Protein AF-A0A1H3P0A6-F1 (afdb_monomer_lite)

Organism: NCBI:txid191391

Structure (mmCIF, N/CA/C/O backbone):
data_AF-A0A1H3P0A6-F1
#
_entry.id   AF-A0A1H3P0A6-F1
#
loop_
_atom_site.group_PDB
_atom_site.id
_atom_site.type_symbol
_atom_site.label_atom_id
_atom_site.label_alt_id
_atom_site.label_comp_id
_atom_site.label_asym_id
_atom_site.label_entity_id
_atom_site.label_seq_id
_atom_site.pdbx_PDB_ins_code
_atom_site.Cartn_x
_atom_site.Cartn_y
_atom_site.Cartn_z
_atom_site.occupancy
_atom_site.B_iso_or_equiv
_atom_site.auth_seq_id
_atom_site.auth_comp_id
_atom_site.auth_asym_id
_atom_site.auth_atom_id
_atom_site.pdbx_PDB_model_num
ATOM 1 N N . MET A 1 1 ? 28.900 6.261 -12.230 1.00 32.94 1 MET A N 1
ATOM 2 C CA . MET A 1 1 ? 29.791 7.443 -12.309 1.00 32.94 1 MET A CA 1
ATOM 3 C C . MET A 1 1 ? 28.985 8.634 -12.826 1.00 32.94 1 MET A C 1
ATOM 5 O O . MET A 1 1 ? 28.553 8.604 -13.963 1.00 32.94 1 MET A O 1
ATOM 9 N N . LEU A 1 2 ? 28.755 9.670 -12.010 1.00 33.53 2 LEU A N 1
ATOM 10 C CA . LEU A 1 2 ? 27.927 10.851 -12.351 1.00 33.53 2 LEU A CA 1
ATOM 11 C C . LEU A 1 2 ? 28.670 11.927 -13.188 1.00 33.53 2 LEU A C 1
ATOM 13 O O . LEU A 1 2 ? 28.205 13.058 -13.307 1.00 33.53 2 LEU A O 1
ATOM 17 N N . GLY A 1 3 ? 29.845 11.606 -13.745 1.00 31.64 3 GLY A N 1
ATOM 18 C CA . GLY A 1 3 ? 30.749 12.572 -14.390 1.00 31.64 3 GLY A CA 1
ATOM 19 C C . GLY A 1 3 ? 30.479 12.856 -15.874 1.00 31.64 3 GLY A C 1
ATOM 20 O O . GLY A 1 3 ? 30.944 13.870 -16.391 1.0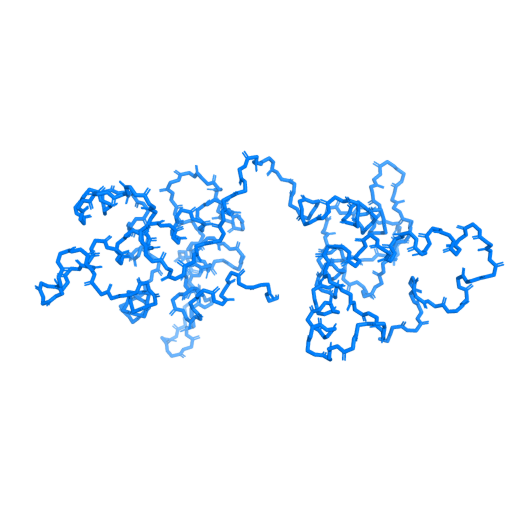0 31.64 3 GLY A O 1
ATOM 21 N N . THR A 1 4 ? 29.712 12.003 -16.553 1.00 42.75 4 THR A N 1
ATOM 22 C CA . THR A 1 4 ? 29.522 12.014 -18.019 1.00 42.75 4 THR A CA 1
ATOM 23 C C . THR A 1 4 ? 28.049 12.093 -18.436 1.00 42.75 4 THR A C 1
ATOM 25 O O . THR A 1 4 ? 27.662 11.592 -19.482 1.00 42.75 4 THR A O 1
ATOM 28 N N . GLY A 1 5 ? 27.213 12.748 -17.624 1.00 50.53 5 GLY A N 1
ATOM 29 C CA . GLY A 1 5 ? 25.788 12.961 -17.914 1.00 50.53 5 GLY A CA 1
ATOM 30 C C . GLY A 1 5 ? 25.392 14.436 -17.988 1.00 50.53 5 GLY A C 1
ATOM 31 O O . GLY A 1 5 ? 26.244 15.322 -18.066 1.00 50.53 5 GLY A O 1
ATOM 32 N N . ILE A 1 6 ? 24.085 14.704 -17.879 1.00 47.78 6 ILE A N 1
ATOM 33 C CA . ILE A 1 6 ? 23.424 16.031 -17.915 1.00 47.78 6 ILE A CA 1
ATOM 34 C C . ILE A 1 6 ? 24.001 17.022 -16.873 1.00 47.78 6 ILE A C 1
ATOM 36 O O . ILE A 1 6 ? 23.666 18.200 -16.882 1.00 47.78 6 ILE A O 1
ATOM 40 N N . MET A 1 7 ? 24.900 16.581 -15.984 1.00 44.28 7 MET A N 1
ATOM 41 C CA . MET A 1 7 ? 25.619 17.395 -14.994 1.00 44.28 7 MET A CA 1
ATOM 42 C C . MET A 1 7 ? 27.109 17.646 -15.316 1.00 44.28 7 MET A C 1
ATOM 44 O O . MET A 1 7 ? 27.812 18.243 -14.502 1.00 44.28 7 MET A O 1
ATOM 48 N N . SER A 1 8 ? 27.625 17.215 -16.475 1.00 50.22 8 SER A N 1
ATOM 49 C CA . SER A 1 8 ? 29.046 17.383 -16.815 1.00 50.22 8 SER A CA 1
ATOM 50 C C . SER A 1 8 ? 29.419 18.845 -17.113 1.00 50.22 8 SER A C 1
ATOM 52 O O . SER A 1 8 ? 28.658 19.599 -17.726 1.00 50.22 8 SER A O 1
ATOM 54 N N . ARG A 1 9 ? 30.647 19.242 -16.741 1.00 43.69 9 ARG A N 1
ATOM 55 C CA . ARG A 1 9 ? 31.227 20.561 -17.078 1.00 43.69 9 ARG A CA 1
ATOM 56 C C . ARG A 1 9 ? 31.309 20.809 -18.592 1.00 43.69 9 ARG A C 1
ATOM 58 O O . ARG A 1 9 ? 31.247 21.961 -19.016 1.00 43.69 9 ARG A O 1
ATOM 65 N N . ALA A 1 10 ? 31.398 19.751 -19.402 1.00 46.22 10 ALA A N 1
ATOM 66 C CA . ALA A 1 10 ? 31.453 19.835 -20.864 1.00 46.22 10 ALA A CA 1
ATOM 67 C C . ALA A 1 10 ? 30.151 20.380 -21.488 1.00 46.22 10 ALA A C 1
ATOM 69 O O . ALA A 1 10 ? 30.182 20.983 -22.559 1.00 46.22 10 ALA A O 1
ATOM 70 N N . PHE A 1 11 ? 29.012 20.267 -20.795 1.00 46.47 11 PHE A N 1
ATOM 71 C CA . PHE A 1 11 ? 27.729 20.826 -21.243 1.00 46.47 11 PHE A CA 1
ATOM 72 C C . PHE A 1 11 ? 27.654 22.369 -21.139 1.00 46.47 11 PHE A C 1
ATOM 74 O O . PHE A 1 11 ? 26.734 22.988 -21.679 1.00 46.47 11 PHE A O 1
ATOM 81 N N . GLY A 1 12 ? 28.629 23.002 -20.468 1.00 44.44 12 GLY A N 1
ATOM 82 C CA . GLY A 1 12 ? 28.618 24.416 -20.076 1.00 44.44 12 GLY A CA 1
ATOM 83 C C . GLY A 1 12 ? 29.121 25.439 -21.107 1.00 44.44 12 GLY A C 1
ATOM 84 O O . GLY A 1 12 ? 28.997 26.638 -20.863 1.00 44.44 12 GLY A O 1
ATOM 85 N N . TRP A 1 13 ? 29.669 25.025 -22.254 1.00 44.97 13 TRP A N 1
ATOM 86 C CA . TRP A 1 13 ? 30.270 25.958 -23.228 1.00 44.97 13 TRP A CA 1
ATOM 87 C C . TRP A 1 13 ? 29.250 26.797 -24.019 1.00 44.97 13 TRP A C 1
ATOM 89 O O . TRP A 1 13 ? 29.577 27.883 -24.487 1.00 44.97 13 TRP A O 1
ATOM 99 N N . ASN A 1 14 ? 27.991 26.355 -24.109 1.00 56.56 14 ASN A N 1
ATOM 100 C CA . ASN A 1 14 ? 26.925 27.078 -24.806 1.00 56.56 14 ASN A CA 1
ATOM 101 C C . ASN A 1 14 ? 25.967 27.759 -23.792 1.00 56.56 14 ASN A C 1
ATOM 103 O O . ASN A 1 14 ? 25.377 27.059 -22.959 1.00 56.56 14 ASN A O 1
ATOM 107 N N . PRO A 1 15 ? 25.770 29.095 -23.843 1.00 57.50 15 PRO A N 1
ATOM 108 C CA . PRO A 1 15 ? 24.887 29.831 -22.929 1.00 57.50 15 PRO A CA 1
ATOM 109 C C . PRO A 1 15 ? 23.445 29.307 -22.903 1.00 57.50 15 PRO A C 1
ATOM 111 O O . PRO A 1 15 ? 22.850 29.179 -21.835 1.00 57.50 15 PRO A O 1
ATOM 114 N N . GLN A 1 16 ? 22.904 28.925 -24.063 1.00 58.78 16 GLN A N 1
ATOM 115 C CA . GLN A 1 16 ? 21.541 28.399 -24.179 1.00 58.78 16 GLN A CA 1
ATOM 116 C C . GLN A 1 16 ? 21.415 27.006 -23.545 1.00 58.78 16 GLN A C 1
ATOM 118 O O . GLN A 1 16 ? 20.406 26.698 -22.907 1.00 58.78 16 GLN A O 1
ATOM 123 N N . ARG A 1 17 ? 22.461 26.172 -23.654 1.00 57.41 17 ARG A N 1
ATOM 124 C CA . ARG A 1 17 ? 22.505 24.853 -22.999 1.00 57.41 17 ARG A CA 1
ATOM 125 C C . ARG A 1 17 ? 22.598 24.976 -21.482 1.00 57.41 17 ARG A C 1
ATOM 127 O O . ARG A 1 17 ? 21.875 24.263 -20.793 1.00 57.41 17 ARG A O 1
ATOM 134 N N . ARG A 1 18 ? 23.386 25.929 -20.966 1.00 61.91 18 ARG A N 1
ATOM 135 C CA . ARG A 1 18 ? 23.412 26.255 -19.528 1.00 61.91 18 ARG A CA 1
ATOM 136 C C . ARG A 1 18 ? 22.045 26.686 -19.023 1.00 61.91 18 ARG A C 1
ATOM 138 O O . ARG A 1 18 ? 21.596 26.194 -17.999 1.00 61.91 18 ARG A O 1
ATOM 145 N N . GLN A 1 19 ? 21.354 27.562 -19.746 1.00 66.69 19 GLN A N 1
ATOM 146 C CA . GLN A 1 19 ? 20.048 28.057 -19.314 1.00 66.69 19 GLN A CA 1
ATOM 147 C C . GLN A 1 19 ? 18.984 26.946 -19.293 1.00 66.69 19 GLN A C 1
ATOM 149 O O . GLN A 1 19 ? 18.197 26.870 -18.348 1.00 66.69 19 GLN A O 1
ATOM 154 N N . ARG A 1 20 ? 19.005 26.038 -20.283 1.00 67.06 20 ARG A N 1
ATOM 155 C CA . ARG A 1 20 ? 18.177 24.818 -20.289 1.00 67.06 20 ARG A CA 1
ATOM 156 C C . ARG A 1 20 ? 18.508 23.890 -19.122 1.00 67.06 20 ARG A C 1
ATOM 158 O O . ARG A 1 20 ? 17.597 23.450 -18.433 1.00 67.06 20 ARG A O 1
ATOM 165 N N . GLN A 1 21 ? 19.789 23.629 -18.879 1.00 68.69 21 GLN A N 1
ATOM 166 C CA . GLN A 1 21 ? 20.251 22.770 -17.788 1.00 68.69 21 GLN A CA 1
ATOM 167 C C . GLN A 1 21 ? 19.862 23.344 -16.420 1.00 68.69 21 GLN A C 1
ATOM 169 O O . GLN A 1 21 ? 19.325 22.624 -15.584 1.00 68.69 21 GLN A O 1
ATOM 174 N N . THR A 1 22 ? 20.055 24.648 -16.206 1.00 75.06 22 THR A N 1
ATOM 175 C CA . THR A 1 22 ? 19.642 25.331 -14.976 1.00 75.06 22 THR A CA 1
ATOM 176 C C . THR A 1 22 ? 18.134 25.241 -14.779 1.00 75.06 22 THR A C 1
ATOM 178 O O . THR A 1 22 ? 17.699 24.874 -13.692 1.00 75.06 22 THR A O 1
ATOM 181 N N . ARG A 1 23 ? 17.327 25.499 -15.820 1.00 78.56 23 ARG A N 1
ATOM 182 C CA . ARG A 1 23 ? 15.864 25.342 -15.738 1.00 78.56 23 ARG A CA 1
ATOM 183 C C . ARG A 1 23 ? 15.465 23.911 -15.396 1.00 78.56 23 ARG A C 1
ATOM 185 O O . ARG A 1 23 ? 14.677 23.721 -14.475 1.00 78.56 23 ARG A O 1
ATOM 192 N N . LEU A 1 24 ? 16.041 22.925 -16.079 1.00 78.12 24 LEU A N 1
ATOM 193 C CA . LEU A 1 24 ? 15.777 21.513 -15.818 1.00 78.12 24 LEU A CA 1
ATOM 194 C C . LEU A 1 24 ? 16.114 21.151 -14.367 1.00 78.12 24 LEU A C 1
ATOM 196 O O . LEU A 1 24 ? 15.277 20.590 -13.673 1.00 78.12 24 LEU A O 1
ATOM 200 N N . ILE A 1 25 ? 17.291 21.541 -13.869 1.00 80.81 25 ILE A N 1
ATOM 201 C CA . ILE A 1 25 ? 17.701 21.299 -12.478 1.00 80.81 25 ILE A CA 1
ATOM 202 C C . ILE A 1 25 ? 16.747 21.985 -11.498 1.00 80.81 25 ILE A C 1
ATOM 204 O O . ILE A 1 25 ? 16.307 21.353 -10.542 1.00 80.81 25 ILE A O 1
ATOM 208 N N . THR A 1 26 ? 16.387 23.250 -11.722 1.00 83.75 26 THR A N 1
ATOM 209 C CA . THR A 1 26 ? 15.425 23.967 -10.873 1.00 83.75 26 THR A CA 1
ATOM 210 C C . THR A 1 26 ? 14.084 23.241 -10.813 1.00 83.75 26 THR A C 1
ATOM 212 O O . THR A 1 26 ? 13.497 23.124 -9.740 1.00 83.75 26 THR A O 1
ATOM 215 N N . HIS A 1 27 ? 13.605 22.735 -11.944 1.00 81.19 27 HIS A N 1
ATOM 216 C CA . HIS A 1 27 ? 12.341 22.017 -12.027 1.00 81.19 27 HIS A CA 1
ATOM 217 C C . HIS A 1 27 ? 12.438 20.634 -11.365 1.00 81.19 27 HIS A C 1
ATOM 219 O O . HIS A 1 27 ? 11.591 20.300 -10.543 1.00 81.19 27 HIS A O 1
ATOM 225 N N . LEU A 1 28 ? 13.524 19.886 -11.580 1.00 77.31 28 LEU A N 1
ATOM 226 C CA . LEU A 1 28 ? 13.782 18.617 -10.891 1.00 77.31 28 LEU A CA 1
ATOM 227 C C . LEU A 1 28 ? 13.832 18.792 -9.371 1.00 77.31 28 LEU A C 1
ATOM 229 O O . LEU A 1 28 ? 13.203 18.019 -8.652 1.00 77.31 28 LEU A O 1
ATOM 233 N N . LYS A 1 29 ? 14.500 19.839 -8.871 1.00 78.81 29 LYS A N 1
ATOM 234 C CA . LYS A 1 29 ? 14.534 20.153 -7.433 1.00 78.81 29 LYS A CA 1
ATOM 235 C C . LYS A 1 29 ? 13.138 20.335 -6.841 1.00 78.81 29 LYS A C 1
ATOM 237 O O . LYS A 1 29 ? 12.901 19.901 -5.719 1.00 78.81 29 LYS A O 1
ATOM 242 N N . ARG A 1 30 ? 12.204 20.935 -7.588 1.00 75.88 30 ARG A N 1
ATOM 243 C CA . ARG A 1 30 ? 10.806 21.081 -7.144 1.00 75.88 30 ARG A CA 1
ATOM 244 C C . ARG A 1 30 ? 10.097 19.733 -7.002 1.00 75.88 30 ARG A C 1
ATOM 246 O O . ARG A 1 30 ? 9.226 19.614 -6.152 1.00 75.88 30 ARG A O 1
ATOM 253 N N . GLN A 1 31 ? 10.478 18.733 -7.798 1.00 66.81 31 GLN A N 1
ATOM 254 C CA . GLN A 1 31 ? 9.845 17.411 -7.782 1.00 66.81 31 GLN A CA 1
ATOM 255 C C . GLN A 1 31 ? 10.472 16.455 -6.765 1.00 66.81 31 GLN A C 1
ATOM 257 O O . GLN A 1 31 ? 9.766 15.698 -6.099 1.00 66.81 31 GLN A O 1
ATOM 262 N N . VAL A 1 32 ? 11.801 16.443 -6.658 1.00 57.19 32 VAL A N 1
ATOM 263 C CA . VAL A 1 32 ? 12.527 15.451 -5.846 1.00 57.19 32 VAL A CA 1
ATOM 264 C C . VAL A 1 32 ? 13.064 16.009 -4.524 1.00 57.19 32 VAL A C 1
ATOM 266 O O . VAL A 1 32 ? 13.339 15.228 -3.614 1.00 57.19 32 VAL A O 1
ATOM 269 N N . GLY A 1 33 ? 13.137 17.334 -4.381 1.00 64.56 33 GLY A N 1
ATOM 270 C CA . GLY A 1 33 ? 13.850 18.035 -3.309 1.00 64.56 33 GLY A CA 1
ATOM 271 C C . GLY A 1 33 ? 15.199 18.590 -3.782 1.00 64.56 33 GLY A C 1
ATOM 272 O O . GLY A 1 33 ? 15.709 18.206 -4.838 1.00 64.56 33 GLY A O 1
ATOM 273 N N . ASP A 1 34 ? 15.800 19.511 -3.021 1.00 78.81 34 ASP A N 1
ATOM 274 C CA . ASP A 1 34 ? 17.106 20.068 -3.389 1.00 78.81 34 ASP A CA 1
ATOM 275 C C . ASP A 1 34 ? 18.239 19.080 -3.065 1.00 78.81 34 ASP A C 1
ATOM 277 O O . ASP A 1 34 ? 18.665 18.926 -1.921 1.00 78.81 34 ASP A O 1
ATOM 281 N N . PHE A 1 35 ? 18.720 18.408 -4.110 1.00 75.31 35 PHE A N 1
ATOM 282 C CA . PHE A 1 35 ? 19.812 17.434 -4.073 1.00 75.31 35 PHE A CA 1
ATOM 283 C C . PHE A 1 35 ? 21.211 18.066 -4.216 1.00 75.31 35 PHE A C 1
ATOM 285 O O . PHE A 1 35 ? 22.209 17.350 -4.292 1.00 75.31 35 PHE A O 1
ATOM 292 N N . THR A 1 36 ? 21.317 19.396 -4.286 1.00 82.38 36 THR A N 1
ATOM 293 C CA . THR A 1 36 ? 22.598 20.099 -4.467 1.00 82.38 36 THR A CA 1
ATOM 294 C C . THR A 1 36 ? 23.208 20.534 -3.141 1.00 82.38 36 THR A C 1
ATOM 296 O O . THR A 1 36 ? 22.534 20.589 -2.117 1.00 82.38 36 THR A O 1
ATOM 299 N N . ALA A 1 37 ? 24.487 20.915 -3.167 1.00 80.38 37 ALA A N 1
ATOM 300 C CA . ALA A 1 37 ? 25.203 21.435 -2.001 1.00 80.38 37 ALA A CA 1
ATOM 301 C C . ALA A 1 37 ? 24.578 22.707 -1.388 1.00 80.38 37 ALA A C 1
ATOM 303 O O . ALA A 1 37 ? 24.935 23.072 -0.275 1.00 80.38 37 ALA A O 1
ATOM 304 N N . ALA A 1 38 ? 23.646 23.365 -2.088 1.00 82.25 38 ALA A N 1
ATOM 305 C CA . ALA A 1 38 ? 22.897 24.500 -1.554 1.00 82.25 38 ALA A CA 1
ATOM 306 C C . ALA A 1 38 ? 21.901 24.104 -0.445 1.00 82.25 38 ALA A C 1
ATOM 308 O O . ALA A 1 38 ? 21.551 24.950 0.371 1.00 82.25 38 ALA A O 1
ATOM 309 N N . ASN A 1 39 ? 21.455 22.843 -0.391 1.00 73.81 39 ASN A N 1
ATOM 310 C CA . ASN A 1 39 ? 20.669 22.318 0.726 1.00 73.81 39 ASN A CA 1
ATOM 311 C C . ASN A 1 39 ? 21.619 21.928 1.869 1.00 73.81 39 ASN A C 1
ATOM 313 O O . ASN A 1 39 ? 22.398 20.995 1.663 1.00 73.81 39 ASN A O 1
ATOM 317 N N . PRO A 1 40 ? 21.590 22.588 3.042 1.00 78.00 40 PRO A N 1
ATOM 318 C CA . PRO A 1 40 ? 22.543 22.316 4.117 1.00 78.00 40 PRO A CA 1
ATOM 319 C C . PRO A 1 40 ? 22.276 20.987 4.838 1.00 78.00 40 PRO A C 1
ATOM 321 O O . PRO A 1 40 ? 23.212 20.421 5.398 1.00 78.00 40 PRO A O 1
ATOM 324 N N . ASP A 1 41 ? 21.049 20.456 4.787 1.00 69.25 41 ASP A N 1
ATOM 325 C CA . ASP A 1 41 ? 20.688 19.197 5.445 1.00 69.25 41 ASP A CA 1
ATOM 326 C C . ASP A 1 41 ? 21.176 17.987 4.617 1.00 69.25 41 ASP A C 1
ATOM 328 O O . ASP A 1 41 ? 20.673 17.735 3.512 1.00 69.25 41 ASP A O 1
ATOM 332 N N . PRO A 1 42 ? 22.152 17.208 5.126 1.00 55.38 42 PRO A N 1
ATOM 333 C CA . PRO A 1 42 ? 22.718 16.078 4.400 1.00 55.38 42 PRO A CA 1
ATOM 334 C C . PRO A 1 42 ? 21.721 14.931 4.189 1.00 55.38 42 PRO A C 1
ATOM 336 O O . PRO A 1 42 ? 21.798 14.265 3.155 1.00 55.38 42 PRO A O 1
ATOM 339 N N . VAL A 1 43 ? 20.774 14.717 5.108 1.00 51.50 43 VAL A N 1
ATOM 340 C CA . VAL A 1 43 ? 19.768 13.648 5.009 1.00 51.50 43 VAL A CA 1
ATOM 341 C C . VAL A 1 43 ? 18.721 14.020 3.962 1.00 51.50 43 VAL A C 1
ATOM 343 O O . VAL A 1 43 ? 18.431 13.232 3.060 1.00 51.50 43 VAL A O 1
ATOM 346 N N . SER A 1 44 ? 18.214 15.254 4.007 1.00 51.97 44 SER A N 1
ATOM 347 C CA . SER A 1 44 ? 17.293 15.789 2.993 1.00 51.97 44 SER A CA 1
ATOM 348 C C . SER A 1 44 ? 17.900 15.756 1.584 1.00 51.97 44 SER A C 1
ATOM 350 O O . SER A 1 44 ? 17.254 15.319 0.627 1.00 51.97 44 SER A O 1
ATOM 352 N N . ARG A 1 45 ? 19.180 16.126 1.457 1.00 68.00 45 ARG A N 1
ATOM 353 C CA . ARG A 1 45 ? 19.921 16.094 0.189 1.00 68.00 45 ARG A CA 1
ATOM 354 C C . ARG A 1 45 ? 20.115 14.672 -0.348 1.00 68.00 45 ARG A C 1
ATOM 356 O O . ARG A 1 45 ? 19.912 14.446 -1.543 1.00 68.00 45 ARG A O 1
ATOM 363 N N . ALA A 1 46 ? 20.464 13.713 0.513 1.00 48.53 46 ALA A N 1
ATOM 364 C CA . ALA A 1 46 ? 20.597 12.303 0.139 1.00 48.53 46 ALA A CA 1
ATOM 365 C C . ALA A 1 46 ? 19.254 11.713 -0.322 1.00 48.53 46 ALA A C 1
ATOM 367 O O . ALA A 1 46 ? 19.192 11.076 -1.373 1.00 48.53 46 ALA A O 1
ATOM 368 N N . ASN A 1 47 ? 18.166 12.014 0.391 1.00 48.16 47 ASN A N 1
ATOM 369 C CA . ASN A 1 47 ? 16.815 11.588 0.024 1.00 48.16 47 ASN A CA 1
ATOM 370 C C . ASN A 1 47 ? 16.369 12.170 -1.326 1.00 48.16 47 ASN A C 1
ATOM 372 O O . ASN A 1 47 ? 15.754 11.469 -2.131 1.00 48.16 47 ASN A O 1
ATOM 376 N N . ALA A 1 48 ? 16.695 13.435 -1.607 1.00 52.47 48 ALA A N 1
ATOM 377 C CA . ALA A 1 48 ? 16.407 14.061 -2.895 1.00 52.47 48 ALA A CA 1
ATOM 378 C C . ALA A 1 48 ? 17.199 13.425 -4.050 1.00 52.47 48 ALA A C 1
ATOM 380 O O . ALA A 1 48 ? 16.640 13.175 -5.120 1.00 52.47 48 ALA A O 1
ATOM 381 N N . MET A 1 49 ? 18.480 13.110 -3.826 1.00 62.94 49 MET A N 1
ATOM 382 C CA . MET A 1 49 ? 19.315 12.419 -4.812 1.00 62.94 49 MET A CA 1
ATOM 383 C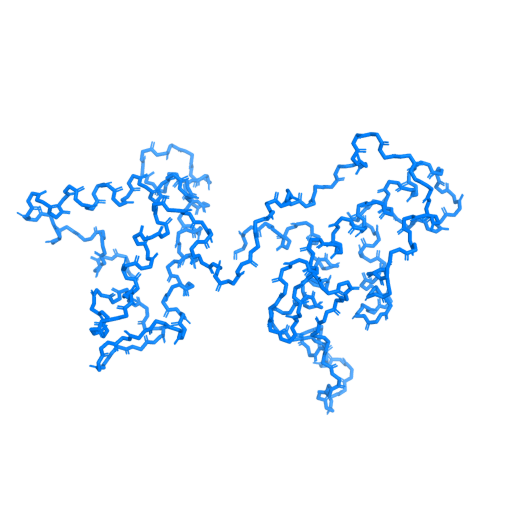 C . MET A 1 49 ? 18.830 10.988 -5.066 1.00 62.94 49 MET A C 1
ATOM 385 O O . MET A 1 49 ? 18.768 10.556 -6.212 1.00 62.94 49 MET A O 1
ATOM 389 N N . TYR A 1 50 ? 18.429 10.272 -4.017 1.00 50.25 50 TYR A N 1
ATOM 390 C CA . TYR A 1 50 ? 17.879 8.922 -4.117 1.00 50.25 50 TYR A CA 1
ATOM 391 C C . TYR A 1 50 ? 16.569 8.890 -4.925 1.00 50.25 50 TYR A C 1
ATOM 393 O O . TYR A 1 50 ? 16.420 8.096 -5.854 1.00 50.25 50 TYR A O 1
ATOM 401 N N . ARG A 1 51 ? 15.658 9.838 -4.664 1.00 60.09 51 ARG A N 1
ATOM 402 C CA . ARG A 1 51 ? 14.432 10.031 -5.458 1.00 60.09 51 ARG A CA 1
ATOM 403 C C . ARG A 1 51 ? 14.735 10.327 -6.926 1.00 60.09 51 ARG A C 1
ATOM 405 O O . ARG A 1 51 ? 14.085 9.764 -7.800 1.00 60.09 51 ARG A O 1
ATOM 412 N N . LEU A 1 52 ? 15.717 11.187 -7.206 1.00 68.75 52 LEU A N 1
ATOM 413 C CA . LEU A 1 52 ? 16.143 11.484 -8.575 1.00 68.75 52 LEU A CA 1
ATOM 414 C C . LEU A 1 52 ? 16.733 10.251 -9.270 1.00 68.75 52 LEU A C 1
ATOM 416 O O . LEU A 1 52 ? 16.365 9.968 -10.406 1.00 68.75 52 LEU A O 1
ATOM 420 N N . ALA A 1 53 ? 17.602 9.503 -8.587 1.00 61.59 53 ALA A N 1
ATOM 421 C CA . ALA A 1 53 ? 18.223 8.294 -9.123 1.00 61.59 53 ALA A CA 1
ATOM 422 C C . ALA A 1 53 ? 17.176 7.257 -9.536 1.00 61.59 53 ALA A C 1
ATOM 424 O O . ALA A 1 53 ? 17.297 6.642 -10.589 1.00 61.59 53 ALA A O 1
ATOM 425 N N . ARG A 1 54 ? 16.099 7.124 -8.762 1.00 56.56 54 ARG A N 1
ATOM 426 C CA . ARG A 1 54 ? 14.988 6.244 -9.117 1.00 56.56 54 ARG A CA 1
ATOM 427 C C . ARG A 1 54 ? 14.174 6.677 -10.307 1.00 56.56 54 ARG A C 1
ATOM 429 O O . ARG A 1 54 ? 13.758 5.828 -11.082 1.00 56.56 54 ARG A O 1
ATOM 436 N N . VAL A 1 55 ? 13.917 7.972 -10.432 1.00 59.81 55 VAL A N 1
ATOM 437 C CA . VAL A 1 55 ? 13.217 8.511 -11.600 1.00 59.81 55 VAL A CA 1
ATOM 438 C C . VAL A 1 55 ? 14.041 8.250 -12.854 1.00 59.81 55 VAL A C 1
ATOM 440 O O . VAL A 1 55 ? 13.504 7.783 -13.849 1.00 59.81 55 VAL A O 1
ATOM 443 N N . ILE A 1 56 ? 15.349 8.498 -12.777 1.00 69.81 56 ILE A N 1
ATOM 444 C CA . ILE A 1 56 ? 16.284 8.228 -13.870 1.00 69.81 56 ILE A CA 1
ATOM 445 C C . ILE A 1 56 ? 16.295 6.736 -14.199 1.00 69.81 56 ILE A C 1
ATOM 447 O O . ILE A 1 56 ? 16.107 6.389 -15.353 1.00 69.81 56 ILE A O 1
ATOM 451 N N . HIS A 1 57 ? 16.425 5.867 -13.195 1.00 58.03 57 HIS A N 1
ATOM 452 C CA . HIS A 1 57 ? 16.418 4.417 -13.385 1.00 58.03 57 HIS A CA 1
ATOM 453 C C . HIS A 1 57 ? 15.098 3.907 -13.977 1.00 58.03 57 HIS A C 1
ATOM 455 O O . HIS A 1 57 ? 15.103 3.037 -14.838 1.00 58.03 57 HIS A O 1
ATOM 461 N N . HIS A 1 58 ? 13.964 4.464 -13.552 1.00 61.25 58 HIS A N 1
ATOM 462 C CA . HIS A 1 58 ? 12.653 4.110 -14.085 1.00 61.25 58 HIS A CA 1
ATOM 463 C C . HIS A 1 58 ? 12.498 4.515 -15.556 1.00 61.25 58 HIS A C 1
ATOM 465 O O . HIS A 1 58 ? 11.991 3.730 -16.344 1.00 61.25 58 HIS A O 1
ATOM 471 N N . ILE A 1 59 ? 12.957 5.713 -15.923 1.00 67.31 59 ILE A N 1
ATOM 472 C CA . ILE A 1 59 ? 12.947 6.193 -17.312 1.00 67.31 59 ILE A CA 1
ATOM 473 C C . ILE A 1 59 ? 13.900 5.359 -18.182 1.00 67.31 59 ILE A C 1
ATOM 475 O O . ILE A 1 59 ? 13.515 4.929 -19.262 1.00 67.31 59 ILE A O 1
ATOM 479 N N . ASP A 1 60 ? 15.110 5.100 -17.686 1.00 65.00 60 ASP A N 1
ATOM 480 C CA . ASP A 1 60 ? 16.137 4.274 -18.337 1.00 65.00 60 ASP A CA 1
ATOM 481 C C . ASP A 1 60 ? 15.635 2.842 -18.595 1.00 65.00 60 ASP A C 1
ATOM 483 O O . ASP A 1 60 ? 15.870 2.257 -19.645 1.00 65.00 60 ASP A O 1
ATOM 487 N N . ASN A 1 61 ? 14.838 2.282 -17.683 1.00 60.38 61 ASN A N 1
ATOM 488 C CA . ASN A 1 61 ? 14.280 0.936 -17.832 1.00 60.38 61 ASN A CA 1
ATOM 489 C C . ASN A 1 61 ? 12.887 0.910 -18.479 1.00 60.38 61 ASN A C 1
ATOM 491 O O . ASN A 1 61 ? 12.286 -0.160 -18.548 1.00 60.38 61 ASN A O 1
ATOM 495 N N . ASP A 1 62 ? 12.360 2.041 -18.966 1.00 63.41 62 ASP A N 1
ATOM 496 C CA . ASP A 1 62 ? 11.043 2.087 -19.605 1.00 63.41 62 ASP A CA 1
ATOM 497 C C . ASP A 1 62 ? 11.108 1.421 -21.000 1.00 63.41 62 ASP A C 1
ATOM 499 O O . ASP A 1 62 ? 11.773 1.941 -21.915 1.00 63.41 62 ASP A O 1
ATOM 503 N N . PRO A 1 63 ? 10.438 0.266 -21.205 1.00 59.78 63 PRO A N 1
ATOM 504 C CA . PRO A 1 63 ? 10.437 -0.423 -22.491 1.00 59.78 63 PRO A CA 1
ATOM 505 C C . PRO A 1 63 ? 9.546 0.279 -23.529 1.00 59.78 63 PRO A C 1
ATOM 507 O O . PRO A 1 63 ? 9.648 -0.017 -24.720 1.00 59.78 63 PRO A O 1
ATOM 510 N N . CYS A 1 64 ? 8.685 1.215 -23.109 1.00 58.50 64 CYS A N 1
ATOM 511 C CA . CYS A 1 64 ? 7.792 1.965 -23.991 1.00 58.50 64 CYS A CA 1
ATOM 512 C C . CYS A 1 64 ? 8.504 3.124 -24.710 1.00 58.50 64 CYS A C 1
ATOM 514 O O . CYS A 1 64 ? 7.987 3.643 -25.705 1.00 58.50 64 CYS A O 1
ATOM 516 N N . LEU A 1 65 ? 9.697 3.524 -24.252 1.00 59.31 65 LEU A N 1
ATOM 517 C CA . LEU A 1 65 ? 10.510 4.549 -24.906 1.00 59.31 65 LEU A CA 1
ATOM 518 C C . LEU A 1 65 ? 11.288 3.943 -26.084 1.00 59.31 65 LEU A C 1
ATOM 520 O O . LEU A 1 65 ? 12.135 3.061 -25.927 1.00 59.31 65 LEU A O 1
ATOM 524 N N . ARG A 1 66 ? 11.005 4.423 -27.302 1.00 54.94 66 ARG A N 1
ATOM 525 C CA . ARG A 1 66 ? 11.687 3.955 -28.519 1.00 54.94 66 ARG A CA 1
ATOM 526 C C . ARG A 1 66 ? 12.995 4.710 -28.746 1.00 54.94 66 ARG A C 1
ATOM 528 O O . ARG A 1 66 ? 12.991 5.885 -29.120 1.00 54.94 66 ARG A O 1
ATOM 535 N N . ARG A 1 67 ? 14.105 3.995 -28.574 1.00 62.31 67 ARG A N 1
ATOM 536 C CA . ARG A 1 67 ? 15.485 4.490 -28.689 1.00 62.31 67 ARG A CA 1
ATOM 537 C C . ARG A 1 67 ? 16.045 4.297 -30.107 1.00 62.31 67 ARG A C 1
ATOM 539 O O . ARG A 1 67 ? 15.490 3.539 -30.909 1.00 62.31 67 ARG A O 1
ATOM 546 N N . VAL A 1 68 ? 17.123 5.005 -30.451 1.00 56.78 68 VAL A N 1
ATOM 547 C CA . VAL A 1 68 ? 17.835 4.796 -31.730 1.00 56.78 68 VAL A CA 1
ATOM 548 C C . VAL A 1 68 ? 18.621 3.479 -31.699 1.00 56.78 68 VAL A C 1
ATOM 550 O O . VAL A 1 68 ? 18.946 2.949 -30.641 1.00 56.78 68 VAL A O 1
ATOM 553 N N . LYS A 1 69 ? 18.942 2.939 -32.878 1.00 53.06 69 LYS A N 1
ATOM 554 C CA . LYS A 1 69 ? 19.673 1.674 -33.030 1.00 53.06 69 LYS A CA 1
ATOM 555 C C . LYS A 1 69 ? 21.040 1.744 -32.325 1.00 53.06 69 LYS A C 1
ATOM 557 O O . LYS A 1 69 ? 21.906 2.487 -32.776 1.00 53.06 69 LYS A O 1
ATOM 562 N N . GLY A 1 70 ? 21.225 0.943 -31.274 1.00 53.75 70 GLY A N 1
ATOM 563 C CA . GLY A 1 70 ? 22.467 0.863 -30.491 1.00 53.75 70 GLY A CA 1
ATOM 564 C C . GLY A 1 70 ? 22.328 1.261 -29.018 1.00 53.75 70 GLY A C 1
ATOM 565 O O . GLY A 1 70 ? 23.232 0.938 -28.255 1.00 53.75 70 GLY A O 1
ATOM 566 N N . SER A 1 71 ? 21.211 1.883 -28.634 1.00 57.09 71 SER A N 1
ATOM 567 C CA . SER A 1 71 ? 20.858 2.165 -27.238 1.00 57.09 71 SER A CA 1
ATOM 568 C C . SER A 1 71 ? 19.808 1.177 -26.724 1.00 57.09 71 SER A C 1
ATOM 570 O O . SER A 1 71 ? 18.917 0.772 -27.484 1.00 57.09 71 SER A O 1
ATOM 572 N N . TYR A 1 72 ? 19.894 0.794 -25.449 1.00 56.25 72 TYR A N 1
ATOM 573 C CA . TYR A 1 72 ? 19.054 -0.254 -24.861 1.00 56.25 72 TYR A CA 1
ATOM 574 C C . TYR A 1 72 ? 18.422 0.217 -23.548 1.00 56.25 72 TYR A C 1
ATOM 576 O O . TYR A 1 72 ? 19.062 0.961 -22.815 1.00 56.25 72 TYR A O 1
ATOM 584 N N . PRO A 1 73 ? 17.200 -0.241 -23.215 1.00 56.78 73 PRO A N 1
ATOM 585 C CA . PRO A 1 73 ? 16.661 -0.013 -21.881 1.00 56.78 73 PRO A CA 1
ATOM 586 C C . PRO A 1 73 ? 17.621 -0.545 -20.811 1.00 56.78 73 PRO A C 1
ATOM 588 O O . PRO A 1 73 ? 18.066 -1.693 -20.905 1.00 56.78 73 PRO A O 1
ATOM 591 N N . GLY A 1 74 ? 17.904 0.267 -19.796 1.00 55.34 74 GLY A N 1
ATOM 592 C CA . GLY A 1 74 ? 18.754 -0.116 -18.674 1.00 55.34 74 GLY A CA 1
ATOM 593 C C . GLY A 1 74 ? 20.248 -0.119 -18.994 1.00 55.34 74 GLY A C 1
ATOM 594 O O . GLY A 1 74 ? 21.009 -0.792 -18.295 1.00 55.34 74 GLY A O 1
ATOM 595 N N . ASP A 1 75 ? 20.692 0.597 -20.032 1.00 59.94 75 ASP A N 1
ATOM 596 C CA . ASP A 1 75 ? 22.118 0.702 -20.371 1.00 59.94 75 ASP A CA 1
ATOM 597 C C . ASP A 1 75 ? 22.895 1.658 -19.443 1.00 59.94 75 ASP A C 1
ATOM 599 O O . ASP A 1 75 ? 24.122 1.778 -19.532 1.00 59.94 75 ASP A O 1
ATOM 603 N N . GLY A 1 76 ? 22.193 2.280 -18.489 1.00 52.00 76 GLY A N 1
ATOM 604 C CA . GLY A 1 76 ? 22.772 3.144 -17.468 1.00 52.00 76 GLY A CA 1
ATOM 605 C C . GLY A 1 76 ? 23.065 4.559 -17.966 1.00 52.00 76 GLY A C 1
ATOM 606 O O . GLY A 1 76 ? 23.693 5.345 -17.240 1.00 52.00 76 GLY A O 1
ATOM 607 N N . HIS A 1 77 ? 22.610 4.900 -19.171 1.00 64.69 77 HIS A N 1
ATOM 608 C CA . HIS A 1 77 ? 22.666 6.232 -19.746 1.00 64.69 77 HIS A CA 1
ATOM 609 C C . HIS A 1 77 ? 21.252 6.783 -19.982 1.00 64.69 77 HIS A C 1
ATOM 611 O O . HIS A 1 77 ? 20.272 6.064 -19.948 1.00 64.69 77 HIS A O 1
ATOM 617 N N . LEU A 1 78 ? 21.142 8.112 -20.115 1.00 63.50 78 LEU A N 1
ATOM 618 C CA . LEU A 1 78 ? 19.900 8.746 -20.564 1.00 63.50 78 LEU A CA 1
ATOM 619 C C . LEU A 1 78 ? 20.087 9.199 -22.004 1.00 63.50 78 LEU A C 1
ATOM 621 O O . LEU A 1 78 ? 20.823 10.160 -22.268 1.00 63.50 78 LEU A O 1
ATOM 625 N N . ASP A 1 79 ? 19.413 8.530 -22.922 1.00 65.62 79 ASP A N 1
ATOM 626 C CA . ASP A 1 79 ? 19.508 8.777 -24.345 1.00 65.62 79 ASP A CA 1
ATOM 627 C C . ASP A 1 79 ? 18.793 10.066 -24.745 1.00 65.62 79 ASP A C 1
ATOM 629 O O . ASP A 1 79 ? 17.603 10.286 -24.503 1.00 65.62 79 ASP A O 1
ATOM 633 N N . VAL A 1 80 ? 19.545 10.935 -25.422 1.00 60.03 80 VAL A N 1
ATOM 634 C CA . VAL A 1 80 ? 19.061 12.236 -25.912 1.00 60.03 80 VAL A CA 1
ATOM 635 C C . VAL A 1 80 ? 18.335 12.107 -27.258 1.00 60.03 80 VAL A C 1
ATOM 637 O O . VAL A 1 80 ? 17.655 13.036 -27.687 1.00 60.03 80 VAL A O 1
ATOM 640 N N . GLN A 1 81 ? 18.505 10.986 -27.964 1.00 57.12 81 GLN A N 1
ATOM 641 C CA . GLN A 1 81 ? 17.882 10.744 -29.263 1.00 57.12 81 GLN A CA 1
ATOM 642 C C . GLN A 1 81 ? 16.867 9.603 -29.155 1.00 57.12 81 GLN A C 1
ATOM 644 O O . GLN A 1 81 ? 17.219 8.448 -28.950 1.00 57.12 81 GLN A O 1
ATOM 649 N N . GLY A 1 82 ? 15.589 9.943 -29.312 1.00 53.91 82 GLY A N 1
ATOM 650 C CA . GLY A 1 82 ? 14.519 8.979 -29.567 1.00 53.91 82 GLY A CA 1
ATOM 651 C C . GLY A 1 82 ? 14.350 8.733 -31.067 1.00 53.91 82 GLY A C 1
ATOM 652 O O . GLY A 1 82 ? 14.844 9.499 -31.903 1.00 53.91 82 GLY A O 1
ATOM 653 N N . MET A 1 83 ? 13.625 7.677 -31.440 1.00 50.28 83 MET A N 1
ATOM 654 C CA . MET A 1 83 ? 13.151 7.533 -32.821 1.00 50.28 83 MET A CA 1
ATOM 655 C C . MET A 1 83 ? 12.213 8.692 -33.195 1.00 50.28 83 MET A C 1
ATOM 657 O O . MET A 1 83 ? 11.423 9.159 -32.378 1.00 50.28 83 MET A O 1
ATOM 661 N N . LYS A 1 84 ? 12.252 9.142 -34.457 1.00 50.62 84 LYS A N 1
ATOM 662 C CA . LYS A 1 84 ? 11.387 10.223 -34.963 1.00 50.62 84 LYS A CA 1
ATOM 663 C C . LYS A 1 84 ? 9.909 9.909 -34.673 1.00 50.62 84 LYS A C 1
ATOM 665 O O . LYS A 1 84 ? 9.389 8.916 -35.172 1.00 50.62 84 LYS A O 1
ATOM 670 N N . GLY A 1 85 ? 9.251 10.766 -33.887 1.00 51.75 85 GLY A N 1
ATOM 671 C CA . GLY A 1 85 ? 7.853 10.596 -33.462 1.00 51.75 85 GLY A CA 1
ATOM 672 C C . GLY A 1 85 ? 7.654 9.950 -32.084 1.00 51.75 85 GLY A C 1
ATOM 673 O O . GLY A 1 85 ? 6.512 9.826 -31.656 1.00 51.75 85 GLY A O 1
ATOM 674 N N . PHE A 1 86 ? 8.727 9.583 -31.377 1.00 52.97 86 PHE A N 1
ATOM 675 C CA . PHE A 1 86 ? 8.685 9.013 -30.028 1.00 52.97 86 PHE A CA 1
ATOM 676 C C . PHE A 1 86 ? 9.504 9.864 -29.052 1.00 52.97 86 PHE A C 1
ATOM 678 O O . PHE A 1 86 ? 10.528 10.436 -29.428 1.00 52.97 86 PHE A O 1
ATOM 685 N N . ALA A 1 87 ? 9.045 9.957 -27.802 1.00 60.69 87 ALA A N 1
ATOM 686 C CA . ALA A 1 87 ? 9.761 10.671 -26.749 1.00 60.69 87 ALA A CA 1
ATOM 687 C C . ALA A 1 87 ? 11.059 9.932 -26.379 1.00 60.69 87 ALA A C 1
ATOM 689 O O . ALA A 1 87 ? 11.051 8.710 -26.224 1.00 60.69 87 ALA A O 1
ATOM 690 N N . SER A 1 88 ? 12.161 10.674 -26.234 1.00 68.88 88 SER A N 1
ATOM 691 C CA . SER A 1 88 ? 13.416 10.153 -25.677 1.00 68.88 88 SER A CA 1
ATOM 692 C C . SER A 1 88 ? 13.370 10.084 -24.147 1.00 68.88 88 SER A C 1
ATOM 694 O O . SER A 1 88 ? 12.502 10.680 -23.504 1.00 68.88 88 SER A O 1
ATOM 696 N N . GLU A 1 89 ? 14.335 9.407 -23.534 1.00 68.88 89 GLU A N 1
ATOM 697 C CA . GLU A 1 89 ? 14.482 9.365 -22.075 1.00 68.88 89 GLU A CA 1
ATOM 698 C C . GLU A 1 89 ? 14.741 10.752 -21.483 1.00 68.88 89 GLU A C 1
ATOM 700 O O . GLU A 1 89 ? 14.187 11.119 -20.445 1.00 68.88 89 GLU A O 1
ATOM 705 N N . VAL A 1 90 ? 15.518 11.582 -22.183 1.00 71.62 90 VAL A N 1
ATOM 706 C CA . VAL A 1 90 ? 15.714 12.984 -21.799 1.00 71.62 90 VAL A CA 1
ATOM 707 C C . VAL A 1 90 ? 14.421 13.793 -21.942 1.00 71.62 90 VAL A C 1
ATOM 709 O O . VAL A 1 90 ? 14.163 14.666 -21.108 1.00 71.62 90 VAL A O 1
ATOM 712 N N . ASP A 1 91 ? 13.574 13.498 -22.931 1.00 73.00 91 ASP A N 1
ATOM 713 C CA . ASP A 1 91 ? 12.255 14.132 -23.049 1.00 73.00 91 ASP A CA 1
ATOM 714 C C . ASP A 1 91 ? 11.333 13.705 -21.905 1.00 73.00 91 ASP A C 1
ATOM 716 O O . ASP A 1 91 ? 10.674 14.557 -21.309 1.00 73.00 91 ASP A O 1
ATOM 720 N N . ARG A 1 92 ? 11.337 12.421 -21.526 1.00 73.06 92 ARG A N 1
ATOM 721 C CA . ARG A 1 92 ? 10.562 11.911 -20.384 1.00 73.06 92 ARG A CA 1
ATOM 722 C C . ARG A 1 92 ? 11.054 12.505 -19.063 1.00 73.06 92 ARG A C 1
ATOM 724 O O . ARG A 1 92 ? 10.239 12.891 -18.228 1.00 73.06 92 ARG A O 1
ATOM 731 N N . LEU A 1 93 ? 12.366 12.687 -18.895 1.00 79.00 93 LEU A N 1
ATOM 732 C CA . LEU A 1 93 ? 12.941 13.379 -17.736 1.00 79.00 93 LEU A CA 1
ATOM 733 C C . LEU A 1 93 ? 12.576 14.871 -17.721 1.00 79.00 93 LEU A C 1
ATOM 735 O O . LEU A 1 93 ? 12.322 15.438 -16.657 1.00 79.00 93 LEU A O 1
ATOM 739 N N . THR A 1 94 ? 12.527 15.511 -18.890 1.00 77.12 94 THR A N 1
ATOM 740 C CA . THR A 1 94 ? 12.103 16.912 -19.027 1.00 77.12 94 THR A CA 1
ATOM 741 C C . THR A 1 94 ? 10.626 17.067 -18.673 1.00 77.12 94 THR A C 1
ATOM 743 O O . THR A 1 94 ? 10.278 17.922 -17.858 1.00 77.12 94 THR A O 1
ATOM 746 N N . GLN A 1 95 ? 9.770 16.181 -19.187 1.00 72.81 95 GLN A N 1
ATOM 747 C CA . GLN A 1 95 ? 8.358 16.111 -18.821 1.00 72.81 95 GLN A CA 1
ATOM 748 C C . GLN A 1 95 ? 8.194 15.858 -17.317 1.00 72.81 95 GLN A C 1
ATOM 750 O O . GLN A 1 95 ? 7.430 16.565 -16.664 1.00 72.81 95 GLN A O 1
ATOM 755 N N . PHE A 1 96 ? 8.958 14.933 -16.726 1.00 72.81 96 PHE A N 1
ATOM 756 C CA . PHE A 1 96 ? 8.966 14.715 -15.279 1.00 72.81 96 PHE A CA 1
ATOM 757 C C . PHE A 1 96 ? 9.372 15.976 -14.505 1.00 72.81 96 PHE A C 1
ATOM 759 O O . PHE A 1 96 ? 8.754 16.295 -13.496 1.00 72.81 96 PHE A O 1
ATOM 766 N N . ALA A 1 97 ? 10.380 16.726 -14.947 1.00 74.50 97 ALA A N 1
ATOM 767 C CA . ALA A 1 97 ? 10.784 17.948 -14.258 1.00 74.50 97 ALA A CA 1
ATOM 768 C C . ALA A 1 97 ? 9.644 18.984 -14.232 1.00 74.50 97 ALA A C 1
ATOM 770 O O . ALA A 1 97 ? 9.389 19.624 -13.208 1.00 74.50 97 ALA A O 1
ATOM 771 N N . GLU A 1 98 ? 8.932 19.130 -15.347 1.00 74.94 98 GLU A N 1
ATOM 772 C CA . GLU A 1 98 ? 7.836 20.088 -15.498 1.00 74.94 98 GLU A CA 1
ATOM 773 C C . GLU A 1 98 ? 6.550 19.647 -14.803 1.00 74.94 98 GLU A C 1
ATOM 775 O O . GLU A 1 98 ? 5.827 20.469 -14.241 1.00 74.94 98 GLU A O 1
ATOM 780 N N . GLN A 1 99 ? 6.261 18.352 -14.833 1.00 64.94 99 GLN A N 1
ATOM 781 C CA . GLN A 1 99 ? 4.948 17.826 -14.496 1.00 64.94 99 GLN A CA 1
ATOM 782 C C . GLN A 1 99 ? 4.970 16.908 -13.271 1.00 64.94 99 GLN A C 1
ATOM 784 O O . GLN A 1 99 ? 3.915 16.640 -12.706 1.00 64.94 99 GLN A O 1
ATOM 789 N N . GLY A 1 100 ? 6.136 16.475 -12.810 1.00 56.91 100 GLY A N 1
ATOM 790 C CA . GLY A 1 100 ? 6.306 15.603 -11.656 1.00 56.91 100 GLY A CA 1
ATOM 791 C C . GLY A 1 100 ? 5.978 14.143 -11.941 1.00 56.91 100 GLY A C 1
ATOM 792 O O . GLY A 1 100 ? 5.917 13.690 -13.082 1.00 56.91 100 GLY A O 1
ATOM 793 N N . TYR A 1 101 ? 5.754 13.388 -10.868 1.00 55.78 101 TYR A N 1
ATOM 794 C CA . TYR A 1 101 ? 5.612 11.928 -10.908 1.00 55.78 101 TYR A CA 1
ATOM 795 C C . TYR A 1 101 ? 4.426 11.417 -11.736 1.00 55.78 101 TYR A C 1
ATOM 797 O O . TYR A 1 101 ? 4.435 10.252 -12.112 1.00 55.78 101 TYR A O 1
ATOM 805 N N . ARG A 1 102 ? 3.451 12.273 -12.070 1.00 55.12 102 ARG A N 1
ATOM 806 C CA . ARG A 1 102 ? 2.327 11.919 -12.953 1.00 55.12 102 ARG A CA 1
ATOM 807 C C . ARG A 1 102 ? 2.766 11.510 -14.360 1.00 55.12 102 ARG A C 1
ATOM 809 O O . ARG A 1 102 ? 2.088 10.722 -14.986 1.00 55.12 102 ARG A O 1
ATOM 816 N N . VAL A 1 103 ? 3.914 11.995 -14.834 1.00 57.31 103 VAL A N 1
ATOM 817 C CA . VAL A 1 103 ? 4.465 11.604 -16.145 1.00 57.31 103 VAL A CA 1
ATOM 818 C C . VAL A 1 103 ? 5.042 10.191 -16.120 1.00 57.31 103 VAL A C 1
ATOM 820 O O . VAL A 1 103 ? 5.179 9.564 -17.159 1.00 57.31 103 VAL A O 1
ATOM 823 N N . LEU A 1 104 ? 5.377 9.663 -14.941 1.00 58.59 104 LEU A N 1
ATOM 824 C CA . LEU A 1 104 ? 5.903 8.302 -14.805 1.00 58.59 104 LEU A CA 1
ATOM 825 C C . LEU A 1 104 ? 4.785 7.251 -14.719 1.00 58.59 104 LEU A C 1
ATOM 827 O O . LEU A 1 104 ? 5.070 6.064 -14.649 1.00 58.59 104 LEU A O 1
ATOM 831 N N . GLY A 1 105 ? 3.520 7.674 -14.710 1.00 50.28 105 GLY A N 1
ATOM 832 C CA . GLY A 1 105 ? 2.369 6.783 -14.738 1.00 50.28 105 GLY A CA 1
ATOM 833 C C . GLY A 1 105 ? 1.360 7.309 -15.737 1.00 50.28 105 GLY A C 1
ATOM 834 O O . GLY A 1 105 ? 0.630 8.242 -15.432 1.00 50.28 105 GLY A O 1
ATOM 835 N N . GLU A 1 106 ? 1.300 6.731 -16.931 1.00 43.41 106 GLU A N 1
ATOM 836 C CA . GLU A 1 106 ? 0.277 7.123 -17.900 1.00 43.41 106 GLU A CA 1
ATOM 837 C C . GLU A 1 106 ? -0.561 5.926 -18.333 1.00 43.41 106 GLU A C 1
ATOM 839 O O . GLU A 1 106 ? -0.361 5.314 -19.374 1.00 43.41 106 GLU A O 1
ATOM 844 N N . GLY A 1 107 ? -1.567 5.662 -17.508 1.00 32.81 107 GLY A N 1
ATOM 845 C CA . GLY A 1 107 ? -2.917 5.324 -17.932 1.00 32.81 107 GLY A CA 1
ATOM 846 C C . GLY A 1 107 ? -3.857 6.026 -16.953 1.00 32.81 107 GLY A C 1
ATOM 847 O O . GLY A 1 107 ? -3.724 5.820 -15.755 1.00 32.81 107 GLY A O 1
ATOM 848 N N . ASN A 1 108 ? -4.708 6.933 -17.446 1.00 35.56 108 ASN A N 1
ATOM 849 C CA . ASN A 1 108 ? -5.727 7.713 -16.720 1.00 35.56 108 ASN A CA 1
ATOM 850 C C . ASN A 1 108 ? -6.030 7.298 -15.266 1.00 35.56 108 ASN A C 1
ATOM 852 O O . ASN A 1 108 ? -6.528 6.197 -15.058 1.00 35.56 108 ASN A O 1
ATOM 856 N N . ARG A 1 109 ? -5.939 8.247 -14.318 1.00 41.19 109 ARG A N 1
ATOM 857 C CA . ARG A 1 109 ? -6.977 8.495 -13.291 1.00 41.19 109 ARG A CA 1
ATOM 858 C C . ARG A 1 109 ? -6.668 9.749 -12.480 1.00 41.19 109 ARG A C 1
ATOM 860 O O . ARG A 1 109 ? -5.755 9.801 -11.661 1.00 41.19 109 ARG A O 1
ATOM 867 N N . GLY A 1 110 ? -7.474 10.778 -12.713 1.00 31.62 110 GLY A N 1
ATOM 868 C CA . GLY A 1 110 ? -7.556 11.935 -11.842 1.00 31.62 110 GLY A CA 1
ATOM 869 C C . GLY A 1 110 ? -8.306 11.586 -10.565 1.00 31.62 110 GLY A C 1
ATOM 870 O O . GLY A 1 110 ? -9.492 11.850 -10.500 1.00 31.62 110 GLY A O 1
ATOM 871 N N . VAL A 1 111 ? -7.611 11.036 -9.569 1.00 31.12 111 VAL A N 1
ATOM 872 C CA . VAL A 1 111 ? -7.841 11.314 -8.143 1.00 31.12 111 VAL A CA 1
ATOM 873 C C . VAL A 1 111 ? -6.504 11.098 -7.429 1.00 31.12 111 VAL A C 1
ATOM 875 O O . VAL A 1 111 ? -5.987 9.985 -7.401 1.00 31.12 111 VAL A O 1
ATOM 878 N N . ILE A 1 112 ? -5.904 12.156 -6.875 1.00 36.69 112 ILE A N 1
ATOM 879 C CA . ILE A 1 112 ? -4.766 11.998 -5.959 1.00 36.69 112 ILE A CA 1
ATOM 880 C C . ILE A 1 112 ? -5.368 11.657 -4.602 1.00 36.69 112 ILE A C 1
ATOM 882 O O . ILE A 1 112 ? -5.744 12.555 -3.848 1.00 36.69 112 ILE A O 1
ATOM 886 N N . TRP A 1 113 ? -5.486 10.369 -4.303 1.00 35.06 113 TRP A N 1
ATOM 887 C CA . TRP A 1 113 ? -5.800 9.950 -2.948 1.00 35.06 113 TRP A CA 1
ATOM 888 C C . TRP A 1 113 ? -4.555 10.138 -2.078 1.00 35.06 113 TRP A C 1
ATOM 890 O O . TRP A 1 113 ? -3.455 9.724 -2.470 1.00 35.06 113 TRP A O 1
ATOM 900 N N . PRO A 1 114 ? -4.674 10.824 -0.929 1.00 47.56 114 PRO A N 1
ATOM 901 C CA . PRO A 1 114 ? -3.560 10.945 -0.007 1.00 47.56 114 PRO A CA 1
ATOM 902 C C . PRO A 1 114 ? -3.124 9.540 0.410 1.00 47.56 114 PRO A C 1
ATOM 904 O O . PRO A 1 114 ? -3.964 8.678 0.660 1.00 47.56 114 PRO A O 1
ATOM 907 N N . ARG A 1 115 ? -1.805 9.309 0.481 1.00 57.72 115 ARG A N 1
ATOM 908 C CA . ARG A 1 115 ? -1.254 8.059 1.020 1.00 57.72 115 ARG A CA 1
ATOM 909 C C . ARG A 1 115 ? -1.971 7.742 2.338 1.00 57.72 115 ARG A C 1
ATOM 911 O O . ARG A 1 115 ? -2.098 8.660 3.157 1.00 57.72 115 ARG A O 1
ATOM 918 N N . PRO A 1 116 ? -2.376 6.485 2.577 1.00 57.69 116 PRO A N 1
ATOM 919 C CA . PRO A 1 116 ? -2.956 6.114 3.853 1.00 57.69 116 PRO A CA 1
ATOM 920 C C . PRO A 1 116 ? -1.940 6.460 4.948 1.00 57.69 116 PRO A C 1
ATOM 922 O O . PRO A 1 116 ? -0.777 6.057 4.902 1.00 57.69 116 PRO A O 1
ATOM 925 N N . ALA A 1 117 ? -2.353 7.313 5.880 1.00 56.94 117 ALA A N 1
ATOM 926 C CA . ALA A 1 117 ? -1.560 7.664 7.044 1.00 56.94 117 ALA A CA 1
ATOM 927 C C . ALA A 1 117 ? -1.939 6.716 8.189 1.00 56.94 117 ALA A C 1
ATOM 929 O O . ALA A 1 117 ? -3.102 6.328 8.294 1.00 56.94 117 ALA A O 1
ATOM 930 N N . PRO A 1 118 ? -1.027 6.412 9.126 1.00 56.81 118 PRO A N 1
ATOM 931 C CA . PRO A 1 118 ? -1.345 5.579 10.289 1.00 56.81 118 PRO A CA 1
ATOM 932 C C . PRO A 1 118 ? -2.376 6.210 11.249 1.00 56.81 118 PRO A C 1
ATOM 934 O O . PRO A 1 118 ? -2.641 5.671 12.327 1.00 56.81 118 PRO A O 1
ATOM 937 N N . HIS A 1 119 ? -2.931 7.376 10.916 1.00 52.97 119 HIS A N 1
ATOM 938 C CA . HIS A 1 119 ? -3.709 8.229 11.802 1.00 52.97 119 HIS A CA 1
ATOM 939 C C . HIS A 1 119 ? -5.203 8.060 11.544 1.00 52.97 119 HIS A C 1
ATOM 941 O O . HIS A 1 119 ? -5.693 8.464 10.500 1.00 52.97 119 HIS A O 1
ATOM 947 N N . GLY A 1 120 ? -5.894 7.530 12.558 1.00 49.78 120 GLY A N 1
ATOM 948 C CA . GLY A 1 120 ? -7.341 7.617 12.761 1.00 49.78 120 GLY A CA 1
ATOM 949 C C . GLY A 1 120 ? -8.261 7.271 11.590 1.00 49.78 120 GLY A C 1
ATOM 950 O O . GLY A 1 120 ? -7.868 6.735 10.565 1.00 49.78 120 GLY A O 1
ATOM 951 N N . ARG A 1 121 ? -9.539 7.565 11.805 1.00 61.72 121 ARG A N 1
ATOM 952 C CA . ARG A 1 121 ? -10.565 7.599 10.763 1.00 61.72 121 ARG A CA 1
ATOM 953 C C . ARG A 1 121 ? -10.550 8.961 10.087 1.00 61.72 121 ARG A C 1
ATOM 955 O O . ARG A 1 121 ? -10.171 9.948 10.723 1.00 61.72 121 ARG A O 1
ATOM 962 N N . ALA A 1 122 ? -11.049 9.036 8.856 1.00 58.69 122 ALA A N 1
ATOM 963 C CA . ALA A 1 122 ? -11.388 10.319 8.255 1.00 58.69 122 ALA A CA 1
ATOM 964 C C . ALA A 1 122 ? -12.357 11.099 9.167 1.00 58.69 122 ALA A C 1
ATOM 966 O O . ALA A 1 122 ? -13.244 10.522 9.805 1.00 58.69 122 ALA A O 1
ATOM 967 N N . ALA A 1 123 ? -12.181 12.419 9.248 1.00 53.06 123 ALA A N 1
ATOM 968 C CA . ALA A 1 123 ? -13.043 13.270 10.058 1.00 53.06 123 ALA A CA 1
ATOM 969 C C . ALA A 1 123 ? -14.508 13.114 9.613 1.00 53.06 123 ALA A C 1
ATOM 971 O O . ALA A 1 123 ? -14.839 13.342 8.453 1.00 53.06 123 ALA A O 1
ATOM 972 N N . GLY A 1 124 ? -15.381 12.715 10.541 1.00 57.22 124 GLY A N 1
ATOM 973 C CA . GLY A 1 124 ? -16.801 12.474 10.269 1.00 57.22 124 GLY A CA 1
ATOM 974 C C . GLY A 1 124 ? -17.177 11.020 9.961 1.00 57.22 124 GLY A C 1
ATOM 975 O O . GLY A 1 124 ? -18.369 10.719 9.969 1.00 57.22 124 GLY A O 1
ATOM 976 N N . ASP A 1 125 ? -16.220 10.103 9.776 1.00 66.12 125 ASP A N 1
ATOM 977 C CA . ASP A 1 125 ? -16.538 8.680 9.611 1.00 66.12 125 ASP A CA 1
ATOM 978 C C . ASP A 1 125 ? -16.990 8.055 10.944 1.00 66.12 125 ASP A C 1
ATOM 980 O O . ASP A 1 125 ? -16.227 7.909 11.906 1.00 66.12 125 ASP A O 1
ATOM 984 N N . ARG A 1 126 ? -18.275 7.689 10.992 1.00 76.56 126 ARG A N 1
ATOM 985 C CA . ARG A 1 126 ? -18.952 7.069 12.141 1.00 76.56 126 ARG A CA 1
ATOM 986 C C . ARG A 1 126 ? -19.380 5.627 11.871 1.00 76.56 126 ARG A C 1
ATOM 988 O O . ARG A 1 126 ? -20.121 5.063 12.674 1.00 76.56 126 ARG A O 1
ATOM 995 N N . ARG A 1 127 ? -18.940 5.019 10.764 1.00 83.19 127 ARG A N 1
ATOM 996 C CA . ARG A 1 127 ? -19.308 3.639 10.419 1.00 83.19 127 ARG A CA 1
ATOM 997 C C . ARG A 1 127 ? -18.846 2.672 11.510 1.00 83.19 127 ARG A C 1
ATOM 999 O O . ARG A 1 127 ? -17.816 2.882 12.153 1.00 83.19 127 ARG A O 1
ATOM 1006 N N . LEU A 1 128 ? -19.606 1.607 11.735 1.00 86.88 128 LEU A N 1
ATOM 1007 C CA . LEU A 1 128 ? -19.205 0.500 12.609 1.00 86.88 128 LEU A CA 1
ATOM 1008 C C . LEU A 1 128 ? -18.290 -0.467 11.847 1.00 86.88 128 LEU A C 1
ATOM 1010 O O . LEU A 1 128 ? -18.281 -0.449 10.619 1.00 86.88 128 LEU A O 1
ATOM 1014 N N . VAL A 1 129 ? -17.571 -1.342 12.563 1.00 87.06 129 VAL A N 1
ATOM 1015 C CA . VAL A 1 129 ? -16.688 -2.365 11.957 1.00 87.06 129 VAL A CA 1
ATOM 1016 C C . VAL A 1 129 ? -17.412 -3.125 10.845 1.00 87.06 129 VAL A C 1
ATOM 1018 O O . VAL A 1 129 ? -16.919 -3.167 9.730 1.00 87.06 129 VAL A O 1
ATOM 1021 N N . GLN A 1 130 ? -18.621 -3.621 11.121 1.00 91.75 130 GLN A N 1
ATOM 1022 C CA . GLN A 1 130 ? -19.425 -4.403 10.174 1.00 91.75 130 GLN A CA 1
ATOM 1023 C C . GLN A 1 130 ? -19.721 -3.644 8.876 1.00 91.75 130 GLN A C 1
ATOM 1025 O O . GLN A 1 130 ? -19.707 -4.238 7.809 1.00 91.75 130 GLN A O 1
ATOM 1030 N N . ALA A 1 131 ? -19.965 -2.333 8.954 1.00 81.06 131 ALA A N 1
ATOM 1031 C CA . ALA A 1 131 ? -20.239 -1.517 7.774 1.00 81.06 131 ALA A CA 1
ATOM 1032 C C . ALA A 1 131 ? -18.972 -1.228 6.952 1.00 81.06 131 ALA A C 1
ATOM 1034 O O . ALA A 1 131 ? -19.072 -1.005 5.752 1.00 81.06 131 ALA A O 1
ATOM 1035 N N . ILE A 1 132 ? -17.797 -1.230 7.589 1.00 82.81 132 ILE A N 1
ATOM 1036 C CA . ILE A 1 132 ? -16.502 -1.043 6.920 1.00 82.81 132 ILE A CA 1
ATOM 1037 C C . ILE A 1 132 ? -16.060 -2.349 6.254 1.00 82.81 132 ILE A C 1
ATOM 1039 O O . ILE A 1 132 ? -15.709 -2.371 5.082 1.00 82.81 132 ILE A O 1
ATOM 1043 N N . THR A 1 133 ? -16.136 -3.467 6.977 1.00 92.62 133 THR A N 1
ATOM 1044 C CA . THR A 1 133 ? -15.645 -4.770 6.504 1.00 92.62 133 THR A CA 1
ATOM 1045 C C . THR A 1 133 ? -16.559 -5.443 5.478 1.00 92.62 133 THR A C 1
ATOM 1047 O O . THR A 1 133 ? -16.244 -6.533 5.018 1.00 92.62 133 THR A O 1
ATOM 1050 N N . VAL A 1 134 ? -17.696 -4.828 5.131 1.00 92.38 134 VAL A N 1
ATOM 1051 C CA . VAL A 1 134 ? -18.531 -5.234 3.984 1.00 92.38 134 VAL A CA 1
ATOM 1052 C C . VAL A 1 134 ? -17.853 -4.899 2.651 1.00 92.38 134 VAL A C 1
ATOM 1054 O O . VAL A 1 134 ? -18.212 -5.480 1.629 1.00 92.38 134 VAL A O 1
ATOM 1057 N N . ASN A 1 135 ? -16.867 -3.995 2.644 1.00 83.38 135 ASN A N 1
ATOM 1058 C CA . ASN A 1 135 ? -16.087 -3.690 1.451 1.00 83.38 135 ASN A CA 1
ATOM 1059 C C . ASN A 1 135 ? -15.401 -4.974 0.916 1.00 83.38 135 ASN A C 1
ATOM 1061 O O . ASN A 1 135 ? -14.684 -5.635 1.676 1.00 83.38 135 ASN A O 1
ATOM 1065 N N . PRO A 1 136 ? -15.607 -5.348 -0.366 1.00 92.19 136 PRO A N 1
ATOM 1066 C CA . PRO A 1 136 ? -15.123 -6.615 -0.923 1.00 92.19 136 PRO A CA 1
ATOM 1067 C C . PRO A 1 136 ? -13.599 -6.764 -0.866 1.00 92.19 136 PRO A C 1
ATOM 1069 O O . PRO A 1 136 ? -13.104 -7.885 -0.750 1.00 92.19 136 PRO A O 1
ATOM 1072 N N . LEU A 1 137 ? -12.859 -5.652 -0.835 1.00 90.31 137 LEU A N 1
ATOM 1073 C CA . LEU A 1 137 ? -11.402 -5.656 -0.731 1.00 90.31 137 LEU A CA 1
ATOM 1074 C C . LEU A 1 137 ? -10.889 -6.358 0.537 1.00 90.31 137 LEU A C 1
ATOM 1076 O O . LEU A 1 137 ? -9.765 -6.854 0.545 1.00 90.31 137 LEU A O 1
ATOM 1080 N N . PHE A 1 138 ? -11.691 -6.466 1.605 1.00 95.88 138 PHE A N 1
ATOM 1081 C CA . PHE A 1 138 ? -11.293 -7.210 2.808 1.00 95.88 138 PHE A CA 1
ATOM 1082 C C . PHE A 1 138 ? -11.070 -8.702 2.546 1.00 95.88 138 PHE A C 1
ATOM 1084 O O . PHE A 1 138 ? -10.278 -9.320 3.260 1.00 95.88 138 PHE A O 1
ATOM 1091 N N . LYS A 1 139 ? -11.701 -9.273 1.511 1.00 95.25 139 LYS A N 1
ATOM 1092 C CA . LYS A 1 139 ? -11.488 -10.670 1.108 1.00 95.25 139 LYS A CA 1
ATOM 1093 C C . LYS A 1 139 ? -10.034 -10.931 0.701 1.00 95.25 139 LYS A C 1
ATOM 1095 O O . LYS A 1 139 ? -9.509 -12.013 0.952 1.00 95.25 139 LYS A O 1
ATOM 1100 N N . ALA A 1 140 ? -9.346 -9.911 0.182 1.00 94.56 140 ALA A N 1
ATOM 1101 C CA . ALA A 1 140 ? -7.938 -9.999 -0.188 1.00 94.56 140 ALA A CA 1
ATOM 1102 C C . ALA A 1 140 ? -7.025 -10.375 0.984 1.00 94.56 140 ALA A C 1
ATOM 1104 O O . ALA A 1 140 ? -5.981 -10.985 0.772 1.00 94.56 140 ALA A O 1
ATOM 1105 N N . LEU A 1 141 ? -7.404 -10.037 2.222 1.00 96.00 141 LEU A N 1
ATOM 1106 C CA . LEU A 1 141 ? -6.619 -10.421 3.393 1.00 96.00 141 LEU A CA 1
ATOM 1107 C C . LEU A 1 141 ? -6.545 -11.942 3.533 1.00 96.00 141 LEU A C 1
ATOM 1109 O O . LEU A 1 141 ? -5.500 -12.448 3.915 1.00 96.00 141 LEU A O 1
ATOM 1113 N N . ASP A 1 142 ? -7.617 -12.662 3.209 1.00 94.25 142 ASP A N 1
ATOM 1114 C CA . ASP A 1 142 ? -7.652 -14.123 3.281 1.00 94.25 142 ASP A CA 1
ATOM 1115 C C . ASP A 1 142 ? -7.116 -14.780 2.004 1.00 94.25 142 ASP A C 1
ATOM 1117 O O . ASP A 1 142 ? -6.508 -15.848 2.071 1.00 94.25 142 ASP A O 1
ATOM 1121 N N . ASP A 1 143 ? -7.319 -14.132 0.856 1.00 91.69 143 ASP A N 1
ATOM 1122 C CA . ASP A 1 143 ? -6.912 -14.665 -0.442 1.00 91.69 143 ASP A CA 1
ATOM 1123 C C . ASP A 1 143 ? -5.405 -14.489 -0.698 1.00 91.69 143 ASP A C 1
ATOM 1125 O O . ASP A 1 143 ? -4.782 -15.380 -1.277 1.00 91.69 143 ASP A O 1
ATOM 1129 N N . VAL A 1 144 ? -4.802 -13.372 -0.279 1.00 92.19 144 VAL A N 1
ATOM 1130 C CA . VAL A 1 144 ? -3.405 -13.016 -0.598 1.00 92.19 144 VAL A CA 1
ATOM 1131 C C . VAL A 1 144 ? -2.441 -13.335 0.540 1.00 92.19 144 VAL A C 1
ATOM 1133 O O . VAL A 1 144 ? -1.341 -13.812 0.269 1.00 92.19 144 VAL A O 1
ATOM 1136 N N . LEU A 1 145 ? -2.824 -13.053 1.788 1.00 92.81 145 LEU A N 1
ATOM 1137 C CA . LEU A 1 145 ? -1.917 -13.117 2.934 1.00 92.81 145 LEU A CA 1
ATOM 1138 C C . LEU A 1 145 ? -2.034 -14.444 3.686 1.00 92.81 145 LEU A C 1
ATOM 1140 O O . LEU A 1 145 ? -3.129 -14.957 3.934 1.00 92.81 145 LEU A O 1
ATOM 1144 N N . ASP A 1 146 ? -0.900 -14.966 4.149 1.00 88.94 146 ASP A N 1
ATOM 1145 C CA . ASP A 1 146 ? -0.907 -16.107 5.060 1.00 88.94 146 ASP A CA 1
ATOM 1146 C C . ASP A 1 146 ? -1.364 -15.726 6.491 1.00 88.94 146 ASP A C 1
ATOM 1148 O O . ASP A 1 146 ? -1.745 -14.592 6.800 1.00 88.94 146 ASP A O 1
ATOM 1152 N N . GLY A 1 147 ? -1.400 -16.700 7.407 1.00 88.31 147 GLY A N 1
ATOM 1153 C CA . GLY A 1 147 ? -1.800 -16.454 8.799 1.00 88.31 147 GLY A CA 1
ATOM 1154 C C . GLY A 1 147 ? -0.913 -15.439 9.536 1.00 88.31 147 GLY A C 1
ATOM 1155 O O . GLY A 1 147 ? -1.430 -14.604 10.280 1.00 88.31 147 GLY A O 1
ATOM 1156 N N . ASN A 1 148 ? 0.400 -15.477 9.316 1.00 84.19 148 ASN A N 1
ATOM 1157 C CA . ASN A 1 148 ? 1.361 -14.592 9.972 1.00 84.19 148 ASN A CA 1
ATOM 1158 C C . ASN A 1 148 ? 1.328 -13.190 9.358 1.00 84.19 148 ASN A C 1
ATOM 1160 O O . ASN A 1 148 ? 1.326 -12.196 10.087 1.00 84.19 148 ASN A O 1
ATOM 1164 N N . GLU A 1 149 ? 1.242 -13.100 8.033 1.00 87.19 149 GLU A N 1
ATOM 1165 C CA . GLU A 1 149 ? 1.114 -11.832 7.319 1.00 87.19 149 GLU A CA 1
ATOM 1166 C C . GLU A 1 149 ? -0.188 -11.109 7.688 1.00 87.19 149 GLU A C 1
ATOM 1168 O O . GLU A 1 149 ? -0.166 -9.905 7.948 1.00 87.19 149 GLU A O 1
ATOM 1173 N N . ARG A 1 150 ? -1.317 -11.825 7.819 1.00 94.62 150 ARG A N 1
ATOM 1174 C CA . ARG A 1 150 ? -2.580 -11.231 8.300 1.00 94.62 150 ARG A CA 1
ATOM 1175 C C . ARG A 1 150 ? -2.459 -10.656 9.708 1.00 94.62 150 ARG A C 1
ATOM 1177 O O . ARG A 1 150 ? -2.985 -9.574 9.977 1.00 94.62 150 ARG A O 1
ATOM 1184 N N . LEU A 1 151 ? -1.779 -11.360 10.615 1.00 88.06 151 LEU A N 1
ATOM 1185 C CA . LEU A 1 151 ? -1.532 -10.859 11.970 1.00 88.06 151 LEU A CA 1
ATOM 1186 C C . LEU A 1 151 ? -0.672 -9.589 11.937 1.00 88.06 151 LEU A C 1
ATOM 1188 O O . LEU A 1 151 ? -1.015 -8.602 12.591 1.00 88.06 151 LEU A O 1
ATOM 1192 N N . ALA A 1 152 ? 0.395 -9.582 11.135 1.00 83.62 152 ALA A N 1
ATOM 1193 C CA . ALA A 1 152 ? 1.265 -8.421 10.972 1.00 83.62 152 ALA A CA 1
ATOM 1194 C C . ALA A 1 152 ? 0.518 -7.218 10.368 1.00 83.62 152 ALA A C 1
ATOM 1196 O O . ALA A 1 152 ? 0.597 -6.109 10.902 1.00 83.62 152 ALA A O 1
ATOM 1197 N N . PHE A 1 153 ? -0.291 -7.441 9.327 1.00 93.56 153 PHE A N 1
ATOM 1198 C CA . PHE A 1 153 ? -1.150 -6.422 8.720 1.00 93.56 153 PHE A CA 1
ATOM 1199 C C . PHE A 1 153 ? -2.056 -5.760 9.764 1.00 93.56 153 PHE A C 1
ATOM 1201 O O . PHE A 1 153 ? -2.086 -4.532 9.877 1.00 93.56 153 PHE A O 1
ATOM 1208 N N . LYS A 1 154 ? -2.758 -6.569 10.572 1.00 92.25 154 LYS A N 1
ATOM 1209 C CA . LYS A 1 154 ? -3.652 -6.077 11.630 1.00 92.25 154 LYS A CA 1
ATOM 1210 C C . LYS A 1 154 ? -2.911 -5.204 12.638 1.00 92.25 154 LYS A C 1
ATOM 1212 O O . LYS A 1 154 ? -3.413 -4.143 12.997 1.00 92.25 154 LYS A O 1
ATOM 1217 N N . VAL A 1 155 ? -1.706 -5.595 13.058 1.00 82.00 155 VAL A N 1
ATOM 1218 C CA . VAL A 1 155 ? -0.869 -4.779 13.957 1.00 82.00 155 VAL A CA 1
ATOM 1219 C C . VAL A 1 155 ? -0.547 -3.420 13.329 1.00 82.00 155 VAL A C 1
ATOM 1221 O O . VAL A 1 155 ? -0.716 -2.389 13.980 1.00 82.00 155 VAL A O 1
ATOM 1224 N N . LEU A 1 156 ? -0.148 -3.398 12.056 1.00 83.44 156 LEU A N 1
ATOM 1225 C CA . LEU A 1 156 ? 0.273 -2.184 11.352 1.00 83.44 156 LEU A CA 1
ATOM 1226 C C . LEU A 1 156 ? -0.854 -1.165 11.157 1.00 83.44 156 LEU A C 1
ATOM 1228 O O . LEU A 1 156 ? -0.609 0.042 11.187 1.00 83.44 156 LEU A O 1
ATOM 1232 N N . VAL A 1 157 ? -2.097 -1.622 11.009 1.00 85.12 157 VAL A N 1
ATOM 1233 C CA . VAL A 1 157 ? -3.264 -0.729 10.930 1.00 85.12 157 VAL A CA 1
ATOM 1234 C C . VAL A 1 157 ? -3.837 -0.356 12.302 1.00 85.12 157 VAL A C 1
ATOM 1236 O O . VAL A 1 157 ? -4.778 0.428 12.375 1.00 85.12 157 VAL A O 1
ATOM 1239 N N . GLY A 1 158 ? -3.243 -0.818 13.405 1.00 78.00 158 GLY A N 1
ATOM 1240 C CA . GLY A 1 158 ? -3.606 -0.404 14.766 1.00 78.00 158 GLY A CA 1
ATOM 1241 C C . GLY A 1 158 ? -4.346 -1.451 15.600 1.00 78.00 158 GLY A C 1
ATOM 1242 O O . GLY A 1 158 ? -4.862 -1.113 16.662 1.00 78.00 158 GLY A O 1
ATOM 1243 N N . GLY A 1 159 ? -4.406 -2.703 15.151 1.00 82.75 159 GLY A N 1
ATOM 1244 C CA . GLY A 1 159 ? -4.887 -3.847 15.926 1.00 82.75 159 GLY A CA 1
ATOM 1245 C C . GLY A 1 159 ? -5.967 -4.666 15.224 1.00 82.75 159 GLY A C 1
ATOM 1246 O O . GLY A 1 159 ? -6.549 -4.251 14.222 1.00 82.75 159 GLY A O 1
ATOM 1247 N N . ASP A 1 160 ? -6.251 -5.844 15.784 1.00 89.31 160 ASP A N 1
ATOM 1248 C CA . ASP A 1 160 ? -7.304 -6.727 15.287 1.00 89.31 160 ASP A CA 1
ATOM 1249 C C . ASP A 1 160 ? -8.691 -6.140 15.578 1.00 89.31 160 ASP A C 1
ATOM 1251 O O . ASP A 1 160 ? -9.175 -6.160 16.710 1.00 89.31 160 ASP A O 1
ATOM 1255 N N . TRP A 1 161 ? -9.362 -5.638 14.544 1.00 91.75 161 TRP A N 1
ATOM 1256 C CA . TRP A 1 161 ? -10.710 -5.077 14.655 1.00 91.75 161 TRP A CA 1
ATOM 1257 C C . TRP A 1 161 ? -11.787 -6.103 15.045 1.00 91.75 161 TRP A C 1
ATOM 1259 O O . TRP A 1 161 ? -12.908 -5.706 15.367 1.00 91.75 161 TRP A O 1
ATOM 1269 N N . ASN A 1 162 ? -11.461 -7.398 15.084 1.00 92.19 162 ASN A N 1
ATOM 1270 C CA . ASN A 1 162 ? -12.341 -8.441 15.609 1.00 92.19 162 ASN A CA 1
ATOM 1271 C C . ASN A 1 162 ? -12.114 -8.737 17.100 1.00 92.19 162 ASN A C 1
ATOM 1273 O O . ASN A 1 162 ? -12.953 -9.407 17.698 1.00 92.19 162 ASN A O 1
ATOM 1277 N N . ASP A 1 163 ? -11.044 -8.233 17.726 1.00 86.81 163 ASP A N 1
ATOM 1278 C CA . ASP A 1 163 ? -10.737 -8.519 19.133 1.00 86.81 163 ASP A CA 1
ATOM 1279 C C . ASP A 1 163 ? -11.741 -7.820 20.066 1.00 86.81 163 ASP A C 1
ATOM 1281 O O . ASP A 1 163 ? -11.685 -6.599 20.204 1.00 86.81 163 ASP A O 1
ATOM 1285 N N . PRO A 1 164 ? -12.646 -8.544 20.752 1.00 87.25 164 PRO A N 1
ATOM 1286 C CA . PRO A 1 164 ? -13.680 -7.931 21.587 1.00 87.25 164 PRO A CA 1
ATOM 1287 C C . PRO A 1 164 ? -13.125 -7.203 22.818 1.00 87.25 164 PRO A C 1
ATOM 1289 O O . PRO A 1 164 ? -13.867 -6.472 23.470 1.00 87.25 164 PRO A O 1
ATOM 1292 N N . ARG A 1 165 ? -11.839 -7.386 23.145 1.00 85.69 165 ARG A N 1
ATOM 1293 C CA . ARG A 1 165 ? -11.170 -6.691 24.252 1.00 85.69 165 ARG A CA 1
ATOM 1294 C C . ARG A 1 165 ? -10.837 -5.237 23.909 1.00 85.69 165 ARG A C 1
ATOM 1296 O O . ARG A 1 165 ? -10.597 -4.448 24.818 1.00 85.69 165 ARG A O 1
ATOM 1303 N N . LEU A 1 166 ? -10.809 -4.878 22.622 1.00 77.06 166 LEU A N 1
ATOM 1304 C CA . LEU A 1 166 ? -10.564 -3.508 22.177 1.00 77.06 166 LEU A CA 1
ATOM 1305 C C . LEU A 1 166 ? -11.860 -2.675 22.184 1.00 77.06 166 LEU A C 1
ATOM 1307 O O . LEU A 1 166 ? -12.916 -3.179 21.782 1.00 77.06 166 LEU A O 1
ATOM 1311 N N . PRO A 1 167 ? -11.792 -1.379 22.556 1.00 81.31 167 PRO A N 1
ATOM 1312 C CA . PRO A 1 167 ? -12.925 -0.465 22.448 1.00 81.31 167 PRO A CA 1
ATOM 1313 C C . PRO A 1 167 ? -13.517 -0.433 21.033 1.00 81.31 167 PRO A C 1
ATOM 1315 O O . PRO A 1 167 ? -12.805 -0.555 20.033 1.00 81.31 167 PRO A O 1
ATOM 1318 N N . ALA A 1 168 ? -14.840 -0.279 20.934 1.00 75.62 168 ALA A N 1
ATOM 1319 C CA . ALA A 1 168 ? -15.544 -0.346 19.654 1.00 75.62 168 ALA A CA 1
ATOM 1320 C C . ALA A 1 168 ? -15.049 0.704 18.646 1.00 75.62 168 ALA A C 1
ATOM 1322 O O . ALA A 1 168 ? -14.905 0.390 17.469 1.00 75.62 168 ALA A O 1
ATOM 1323 N N . ASP A 1 169 ? -14.741 1.913 19.105 1.00 74.06 169 ASP A N 1
ATOM 1324 C CA . ASP A 1 169 ? -14.163 2.998 18.313 1.00 74.06 169 ASP A CA 1
ATOM 1325 C C . ASP A 1 169 ? -12.743 2.676 17.826 1.00 74.06 169 ASP A C 1
ATOM 1327 O O . ASP A 1 169 ? -12.433 2.926 16.662 1.00 74.06 169 ASP A O 1
ATOM 1331 N N . VAL A 1 170 ? -11.913 2.044 18.663 1.00 76.12 170 VAL A N 1
ATOM 1332 C CA . VAL A 1 170 ? -10.558 1.603 18.294 1.00 76.12 170 VAL A CA 1
ATOM 1333 C C . VAL A 1 170 ? -10.614 0.526 17.215 1.00 76.12 170 VAL A C 1
ATOM 1335 O O . VAL A 1 170 ? -9.969 0.668 16.179 1.00 76.12 170 VAL A O 1
ATOM 1338 N N . ARG A 1 171 ? -11.440 -0.513 17.400 1.00 83.00 171 ARG A N 1
ATOM 1339 C CA . ARG A 1 171 ? -11.629 -1.574 16.390 1.00 83.00 171 ARG A CA 1
ATOM 1340 C C . ARG A 1 171 ? -12.069 -0.995 15.060 1.00 83.00 171 ARG A C 1
ATOM 1342 O O . ARG A 1 171 ? -11.548 -1.327 14.000 1.00 83.00 171 ARG A O 1
ATOM 1349 N N . ALA A 1 172 ? -13.026 -0.088 15.129 1.00 76.94 172 ALA A N 1
ATOM 1350 C CA . ALA A 1 172 ? -13.605 0.505 13.955 1.00 76.94 172 ALA A CA 1
ATOM 1351 C C . ALA A 1 172 ? -12.618 1.503 13.296 1.00 76.94 172 ALA A C 1
ATOM 1353 O O . ALA A 1 172 ? -12.648 1.680 12.076 1.00 76.94 172 ALA A O 1
ATOM 1354 N N . ALA A 1 173 ? -11.702 2.129 14.044 1.00 75.62 173 ALA A N 1
ATOM 1355 C CA . ALA A 1 173 ? -10.602 2.918 13.488 1.00 75.62 173 ALA A CA 1
ATOM 1356 C C . ALA A 1 173 ? -9.545 2.050 12.792 1.00 75.62 173 ALA A C 1
ATOM 1358 O O . ALA A 1 173 ? -9.089 2.418 11.712 1.00 75.62 173 ALA A O 1
ATOM 1359 N N . SER A 1 174 ? -9.201 0.891 13.356 1.00 83.88 174 SER A N 1
ATOM 1360 C CA . SER A 1 174 ? -8.293 -0.070 12.717 1.00 83.88 174 SER A CA 1
ATOM 1361 C C . SER A 1 174 ? -8.882 -0.631 11.420 1.00 83.88 174 SER A C 1
ATOM 1363 O O . SER A 1 174 ? -8.187 -0.678 10.409 1.00 83.88 174 SER A O 1
ATOM 1365 N N . ALA A 1 175 ? -10.179 -0.960 11.408 1.00 88.38 175 ALA A N 1
ATOM 1366 C CA . ALA A 1 175 ? -10.878 -1.381 10.193 1.00 88.38 175 ALA A CA 1
ATOM 1367 C C . ALA A 1 175 ? -10.878 -0.282 9.114 1.00 88.38 175 ALA A C 1
ATOM 1369 O O . ALA A 1 175 ? -10.601 -0.567 7.957 1.00 88.38 175 ALA A O 1
ATOM 1370 N N . ALA A 1 176 ? -11.125 0.983 9.475 1.00 80.06 176 ALA A N 1
ATOM 1371 C CA . ALA A 1 176 ? -11.102 2.084 8.504 1.00 80.06 176 ALA A CA 1
ATOM 1372 C C . ALA A 1 176 ? -9.702 2.301 7.902 1.00 80.06 176 ALA A C 1
ATOM 1374 O O . ALA A 1 176 ? -9.564 2.547 6.709 1.00 80.06 176 ALA A O 1
ATOM 1375 N N . LYS A 1 177 ? -8.640 2.168 8.707 1.00 84.19 177 LYS A N 1
ATOM 1376 C CA . LYS A 1 177 ? -7.261 2.214 8.197 1.00 84.19 177 LYS A CA 1
ATOM 1377 C C . LYS A 1 177 ? -6.965 1.048 7.256 1.00 84.19 177 LYS A C 1
ATOM 1379 O O . LYS A 1 177 ? -6.305 1.259 6.245 1.00 84.19 177 LYS A O 1
ATOM 1384 N N . ALA A 1 178 ? -7.452 -0.153 7.575 1.00 92.75 178 ALA A N 1
ATOM 1385 C CA . ALA A 1 178 ? -7.348 -1.308 6.687 1.00 92.75 178 ALA A CA 1
ATOM 1386 C C . ALA A 1 178 ? -8.039 -1.044 5.345 1.00 92.75 178 ALA A C 1
ATOM 1388 O O . ALA A 1 178 ? -7.410 -1.225 4.308 1.00 92.75 178 ALA A O 1
ATOM 1389 N N . GLU A 1 179 ? -9.279 -0.549 5.370 1.00 89.88 179 GLU A N 1
ATOM 1390 C CA . GLU A 1 179 ? -10.030 -0.175 4.167 1.00 89.88 179 GLU A CA 1
ATOM 1391 C C . GLU A 1 179 ? -9.243 0.829 3.315 1.00 89.88 179 GLU A C 1
ATOM 1393 O O . GLU A 1 179 ? -8.989 0.566 2.146 1.00 89.88 179 GLU A O 1
ATOM 1398 N N . HIS A 1 180 ? -8.738 1.911 3.916 1.00 83.50 180 HIS A N 1
ATOM 1399 C CA . HIS A 1 180 ? -7.936 2.905 3.199 1.00 83.50 180 HIS A CA 1
ATOM 1400 C C . HIS A 1 180 ? -6.650 2.339 2.586 1.00 83.50 180 HIS A C 1
ATOM 1402 O O . HIS A 1 180 ? -6.252 2.760 1.501 1.00 83.50 180 HIS A O 1
ATOM 1408 N N . VAL A 1 181 ? -5.965 1.419 3.272 1.00 90.38 181 VAL A N 1
ATOM 1409 C CA . VAL A 1 181 ? -4.771 0.757 2.725 1.00 90.38 181 VAL A CA 1
ATOM 1410 C C . VAL A 1 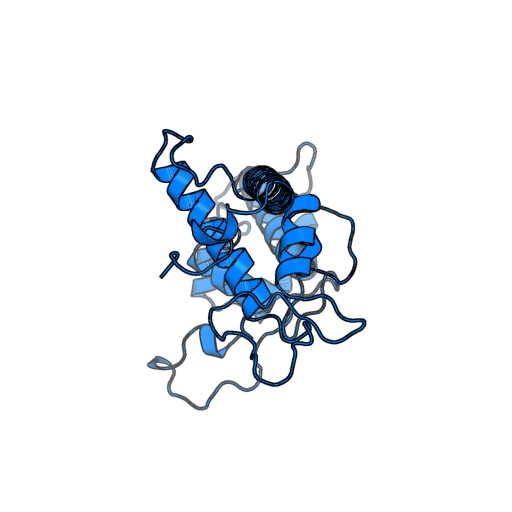181 ? -5.140 -0.114 1.529 1.00 90.38 181 VAL A C 1
ATOM 1412 O O . VAL A 1 181 ? -4.451 -0.059 0.513 1.00 90.38 181 VAL A O 1
ATOM 1415 N N . LEU A 1 182 ? -6.219 -0.887 1.635 1.00 91.81 182 LEU A N 1
ATOM 1416 C CA . LEU A 1 182 ? -6.676 -1.776 0.573 1.00 91.81 182 LEU A CA 1
ATOM 1417 C C . LEU A 1 182 ? -7.145 -0.988 -0.654 1.00 91.81 182 LEU A C 1
ATOM 1419 O O . LEU A 1 182 ? -6.674 -1.260 -1.752 1.00 91.81 182 LEU A O 1
ATOM 1423 N N . GLU A 1 183 ? -7.969 0.044 -0.465 1.00 81.62 183 GLU A N 1
ATOM 1424 C CA . GLU A 1 183 ? -8.396 0.953 -1.538 1.00 81.62 183 GLU A CA 1
ATOM 1425 C C . GLU A 1 183 ? -7.195 1.630 -2.206 1.00 81.62 183 GLU A C 1
ATOM 1427 O O . GLU A 1 183 ? -7.133 1.745 -3.427 1.00 81.62 183 GLU A O 1
ATOM 1432 N N . PHE A 1 184 ? -6.201 2.057 -1.420 1.00 81.38 184 PHE A N 1
ATOM 1433 C CA . PHE A 1 184 ? -4.984 2.652 -1.966 1.00 81.38 184 PHE A CA 1
ATOM 1434 C C . PHE A 1 184 ? -4.162 1.655 -2.792 1.00 81.38 184 PHE A C 1
ATOM 1436 O O . PHE A 1 184 ? -3.474 2.057 -3.731 1.00 81.38 184 PHE A O 1
ATOM 1443 N N . ILE A 1 185 ? -4.177 0.369 -2.441 1.00 85.38 185 ILE A N 1
ATOM 1444 C CA . ILE A 1 185 ? -3.493 -0.675 -3.206 1.00 85.38 185 ILE A CA 1
ATOM 1445 C C . ILE A 1 185 ? -4.261 -0.981 -4.496 1.00 85.38 185 ILE A C 1
ATOM 1447 O O . ILE A 1 185 ? -3.652 -0.863 -5.554 1.00 85.38 185 ILE A O 1
ATOM 1451 N N . ASP A 1 186 ? -5.562 -1.278 -4.425 1.00 82.50 186 ASP A N 1
ATOM 1452 C CA . ASP A 1 186 ? -6.446 -1.534 -5.584 1.00 82.50 186 ASP A CA 1
ATOM 1453 C C . ASP A 1 186 ? -6.422 -0.372 -6.590 1.00 82.50 186 ASP A C 1
ATOM 1455 O O . ASP A 1 186 ? -6.464 -0.549 -7.797 1.00 82.50 186 ASP A O 1
ATOM 1459 N N . GLN A 1 187 ? -6.254 0.871 -6.150 1.00 73.00 187 GLN A N 1
ATOM 1460 C CA . GLN A 1 187 ? -6.137 1.994 -7.087 1.00 73.00 187 GLN A CA 1
ATOM 1461 C C . GLN A 1 187 ? -4.840 2.015 -7.905 1.00 73.00 187 GLN A C 1
ATOM 1463 O O . GLN A 1 187 ? -4.767 2.743 -8.899 1.00 73.00 187 GLN A O 1
ATOM 1468 N N . GLN A 1 188 ? -3.803 1.284 -7.494 1.00 74.69 188 GLN A N 1
ATOM 1469 C CA . GLN A 1 188 ? -2.503 1.331 -8.158 1.00 74.69 188 GLN A CA 1
ATOM 1470 C C . GLN A 1 188 ? -2.423 0.432 -9.390 1.00 74.69 188 GLN A C 1
ATOM 1472 O O . GLN A 1 188 ? -1.634 0.751 -10.284 1.00 74.69 188 GLN A O 1
ATOM 1477 N N . GLY A 1 189 ? -3.182 -0.667 -9.461 1.00 73.94 189 GLY A N 1
ATOM 1478 C CA . GLY A 1 189 ? -3.009 -1.653 -10.524 1.00 73.94 189 GLY A CA 1
ATOM 1479 C C . GLY A 1 189 ? -1.581 -2.194 -10.591 1.00 73.94 189 GLY A C 1
ATOM 1480 O O . GLY A 1 189 ? -0.787 -2.130 -9.642 1.00 73.94 189 GLY A O 1
ATOM 1481 N N . GLY A 1 190 ? -1.213 -2.688 -11.768 1.00 74.88 190 GLY A N 1
ATOM 1482 C CA . GLY A 1 190 ? 0.158 -3.067 -12.079 1.00 74.88 190 GLY A CA 1
ATOM 1483 C C . GLY A 1 190 ? 0.234 -4.385 -12.824 1.00 74.88 190 GLY A C 1
ATOM 1484 O O . GLY A 1 190 ? -0.670 -4.752 -13.571 1.00 74.88 190 GLY A O 1
ATOM 1485 N N . ALA A 1 191 ? 1.350 -5.088 -12.646 1.00 74.56 191 ALA A N 1
ATOM 1486 C CA . ALA A 1 191 ? 1.536 -6.384 -13.279 1.00 74.56 191 ALA A CA 1
ATOM 1487 C C . ALA A 1 191 ? 0.461 -7.352 -12.777 1.00 74.56 191 ALA A C 1
ATOM 1489 O O . ALA A 1 191 ? 0.362 -7.578 -11.575 1.00 74.56 191 ALA A O 1
ATOM 1490 N N . HIS A 1 192 ? -0.319 -7.918 -13.700 1.00 80.25 192 HIS A N 1
ATOM 1491 C CA . HIS A 1 192 ? -1.427 -8.820 -13.378 1.00 80.25 192 HIS A CA 1
ATOM 1492 C C . HIS A 1 192 ? -2.462 -8.209 -12.426 1.00 80.25 192 HIS A C 1
ATOM 1494 O O . HIS A 1 192 ? -3.077 -8.953 -11.673 1.00 80.25 192 HIS A O 1
ATOM 1500 N N . SER A 1 193 ? -2.647 -6.884 -12.460 1.00 79.50 193 SER A N 1
ATOM 1501 C CA . SER A 1 193 ? -3.637 -6.202 -11.630 1.00 79.50 193 SER A CA 1
ATOM 1502 C C . SER A 1 193 ? -4.385 -5.100 -12.363 1.00 79.50 193 SER A C 1
ATOM 1504 O O . SER A 1 193 ? -3.768 -4.267 -13.039 1.00 79.50 193 SER A O 1
ATOM 1506 N N . THR A 1 194 ? -5.708 -5.067 -12.203 1.00 73.81 194 THR A N 1
ATOM 1507 C CA . THR A 1 194 ? -6.565 -4.045 -12.804 1.00 73.81 194 THR A CA 1
ATOM 1508 C C . THR A 1 194 ? -6.938 -3.006 -11.766 1.00 73.81 194 THR A C 1
ATOM 1510 O O . THR A 1 194 ? -7.769 -3.254 -10.909 1.00 73.81 194 THR A O 1
ATOM 1513 N N . ALA A 1 195 ? -6.405 -1.795 -11.915 1.00 69.31 195 ALA A N 1
ATOM 1514 C CA . ALA A 1 195 ? -6.676 -0.749 -10.945 1.00 69.31 195 ALA A CA 1
ATOM 1515 C C . ALA A 1 195 ? -8.188 -0.491 -10.758 1.00 69.31 195 ALA A C 1
ATOM 1517 O O . ALA A 1 195 ? -8.922 -0.328 -11.747 1.00 69.31 195 ALA A O 1
ATOM 1518 N N . SER A 1 196 ? -8.615 -0.245 -9.520 1.00 69.25 196 SER A N 1
ATOM 1519 C CA . SER A 1 196 ? -9.973 0.146 -9.099 1.00 69.25 196 SER A CA 1
ATOM 1520 C C . SER A 1 196 ? -11.085 -0.751 -9.628 1.00 69.25 196 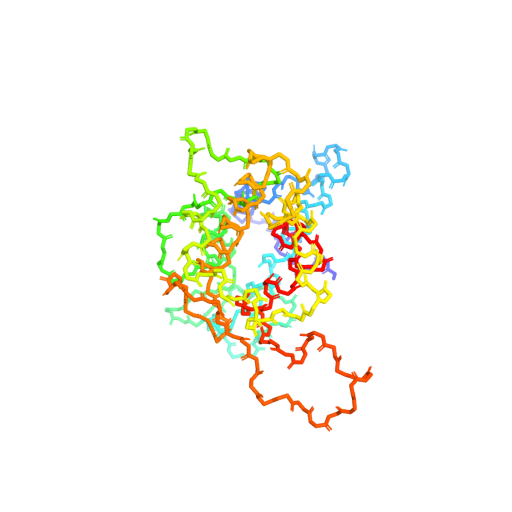SER A C 1
ATOM 1522 O O . SER A 1 196 ? -12.134 -0.250 -10.046 1.00 69.25 196 SER A O 1
ATOM 1524 N N . ASN A 1 197 ? -10.844 -2.058 -9.659 1.00 73.12 197 ASN A N 1
ATOM 1525 C CA . ASN A 1 197 ? -11.871 -3.052 -9.959 1.00 73.12 197 ASN A CA 1
ATOM 1526 C C . ASN A 1 197 ? -12.560 -3.570 -8.686 1.00 73.12 197 ASN A C 1
ATOM 1528 O O . ASN A 1 197 ? -13.562 -4.275 -8.799 1.00 73.12 197 ASN A O 1
ATOM 1532 N N . GLY A 1 198 ? -12.090 -3.168 -7.499 1.00 78.38 198 GLY A N 1
ATOM 1533 C CA . GLY A 1 198 ? -12.639 -3.637 -6.229 1.00 78.38 198 GLY A CA 1
ATOM 1534 C C . GLY A 1 198 ? -12.091 -5.001 -5.812 1.00 78.38 198 GLY A C 1
ATOM 1535 O O . GLY A 1 198 ? -12.671 -5.641 -4.931 1.00 78.38 198 GLY A O 1
ATOM 1536 N N . GLU A 1 199 ? -10.982 -5.426 -6.417 1.00 88.81 199 GLU A N 1
ATOM 1537 C CA . GLU A 1 199 ? -10.250 -6.650 -6.112 1.00 88.81 199 GLU A CA 1
ATOM 1538 C C . GLU A 1 199 ? -8.769 -6.319 -5.842 1.00 88.81 199 GLU A C 1
ATOM 1540 O O . GLU A 1 199 ? -8.307 -5.208 -6.075 1.00 88.81 199 GLU A O 1
ATOM 1545 N N . ILE A 1 200 ? -8.028 -7.260 -5.253 1.00 92.88 200 ILE A N 1
ATOM 1546 C CA . ILE A 1 200 ? -6.570 -7.148 -5.097 1.00 92.88 200 ILE A CA 1
ATOM 1547 C C . ILE A 1 200 ? -5.961 -8.269 -5.918 1.00 92.88 200 ILE A C 1
ATOM 1549 O O . ILE A 1 200 ? -5.922 -9.428 -5.497 1.00 92.88 200 ILE A O 1
ATOM 1553 N N . ASP A 1 201 ? -5.487 -7.900 -7.095 1.00 86.88 201 ASP A N 1
ATOM 1554 C CA . ASP A 1 201 ? -5.083 -8.849 -8.118 1.00 86.88 201 ASP A CA 1
ATOM 1555 C C . ASP A 1 201 ? -3.586 -9.204 -8.048 1.00 86.88 201 ASP A C 1
ATOM 1557 O O . ASP A 1 201 ? -2.767 -8.522 -7.420 1.00 86.88 201 ASP A O 1
ATOM 1561 N N . GLY A 1 202 ? -3.188 -10.236 -8.797 1.00 85.69 202 GLY A N 1
ATOM 1562 C CA . GLY A 1 202 ? -1.782 -10.563 -9.052 1.00 85.69 202 GLY A CA 1
ATOM 1563 C C . GLY A 1 202 ? -1.153 -11.524 -8.045 1.00 85.69 202 GLY A C 1
ATOM 1564 O O . GLY A 1 202 ? 0.070 -11.542 -7.867 1.00 85.69 202 GLY A O 1
ATOM 1565 N N . LYS A 1 203 ? -1.980 -12.358 -7.412 1.00 90.75 203 LYS A N 1
ATOM 1566 C CA . LYS A 1 203 ? -1.531 -13.601 -6.782 1.00 90.75 203 LYS A CA 1
ATOM 1567 C C . LYS A 1 203 ? -1.072 -14.592 -7.859 1.00 90.75 203 LYS A C 1
ATOM 1569 O O . LYS A 1 203 ? -1.653 -14.659 -8.938 1.00 90.75 203 LYS A O 1
ATOM 1574 N N . VAL A 1 204 ? -0.020 -15.347 -7.565 1.00 84.31 204 VAL A N 1
ATOM 1575 C CA . VAL A 1 204 ? 0.452 -16.446 -8.414 1.00 84.31 204 VAL A CA 1
ATOM 1576 C C . VAL A 1 204 ? -0.318 -17.706 -8.033 1.00 84.31 204 VAL A C 1
ATOM 1578 O O . VAL A 1 204 ? -0.316 -18.101 -6.866 1.00 84.31 204 VAL A O 1
ATOM 1581 N N . GLU A 1 205 ? -0.987 -18.320 -9.007 1.00 79.81 205 GLU A N 1
ATOM 1582 C CA . GLU A 1 205 ? -1.688 -19.598 -8.823 1.00 79.81 205 GLU A CA 1
ATOM 1583 C C . GLU A 1 205 ? -0.719 -20.783 -8.947 1.00 79.81 205 GLU A C 1
ATOM 1585 O O . GLU A 1 205 ? -0.713 -21.671 -8.096 1.00 79.81 205 GLU A O 1
ATOM 1590 N N . ASP A 1 206 ? 0.170 -20.736 -9.943 1.00 80.38 206 ASP A N 1
ATOM 1591 C CA . ASP A 1 206 ? 1.182 -21.764 -10.201 1.00 80.38 206 ASP A CA 1
ATOM 1592 C C . ASP A 1 206 ? 2.488 -21.460 -9.459 1.00 80.38 206 ASP A C 1
ATOM 1594 O O . ASP A 1 206 ? 3.454 -20.913 -10.001 1.00 80.38 206 ASP A O 1
ATOM 1598 N N . VAL A 1 207 ? 2.507 -21.800 -8.173 1.00 76.06 207 VAL A N 1
ATOM 1599 C CA . VAL A 1 207 ? 3.707 -21.694 -7.336 1.00 76.06 207 VAL A CA 1
ATOM 1600 C C . VAL A 1 207 ? 4.703 -22.791 -7.741 1.00 76.06 207 VAL A C 1
ATOM 1602 O O . VAL A 1 207 ? 4.287 -23.932 -7.953 1.00 76.06 207 VAL A O 1
ATOM 1605 N N . PRO A 1 208 ? 6.016 -22.499 -7.833 1.00 74.19 208 PRO A N 1
ATOM 1606 C CA . PRO A 1 208 ? 7.022 -23.520 -8.108 1.00 74.19 208 PRO A CA 1
ATOM 1607 C C . PRO A 1 208 ? 6.929 -24.696 -7.130 1.00 74.19 208 PRO A C 1
ATOM 1609 O O . PRO A 1 208 ? 6.781 -24.481 -5.926 1.00 74.19 208 PRO A O 1
ATOM 1612 N N . ASP A 1 209 ? 7.076 -25.923 -7.639 1.00 77.75 209 ASP A N 1
ATOM 1613 C CA . ASP A 1 209 ? 7.088 -27.148 -6.829 1.00 77.75 209 ASP A CA 1
ATOM 1614 C C . ASP A 1 209 ? 8.402 -27.254 -6.037 1.00 77.75 209 ASP A C 1
ATOM 1616 O O . ASP A 1 209 ? 9.359 -27.938 -6.407 1.00 77.75 209 ASP A O 1
ATOM 1620 N N . LEU A 1 210 ? 8.478 -26.454 -4.975 1.00 70.25 210 LEU A N 1
ATOM 1621 C CA . LEU A 1 210 ? 9.601 -26.356 -4.058 1.00 70.25 210 LEU A CA 1
ATOM 1622 C C . LEU A 1 210 ? 9.131 -26.690 -2.637 1.00 70.25 210 LEU A C 1
ATOM 1624 O O . LEU A 1 210 ? 8.028 -26.304 -2.240 1.00 70.25 210 LEU A O 1
ATOM 1628 N N . PRO A 1 211 ? 9.973 -27.341 -1.812 1.00 70.00 211 PRO A N 1
ATOM 1629 C CA . PRO A 1 211 ? 9.660 -27.530 -0.404 1.00 70.00 211 PRO A CA 1
ATOM 1630 C C . PRO A 1 211 ? 9.430 -26.184 0.296 1.00 70.00 211 PRO A C 1
ATOM 1632 O O . PRO A 1 211 ? 10.161 -25.222 0.055 1.00 70.00 211 PRO A O 1
ATOM 1635 N N . ALA A 1 212 ? 8.469 -26.144 1.224 1.00 68.00 212 ALA A N 1
ATOM 1636 C CA . ALA A 1 212 ? 8.035 -24.925 1.914 1.00 68.00 212 ALA A CA 1
ATOM 1637 C C . ALA A 1 212 ? 9.164 -24.008 2.449 1.00 68.00 212 ALA A C 1
ATOM 1639 O O . ALA A 1 212 ? 9.024 -22.796 2.315 1.00 68.00 212 ALA A O 1
ATOM 1640 N N . PRO A 1 213 ? 10.299 -24.509 2.988 1.00 72.12 213 PRO A N 1
ATOM 1641 C CA . PRO A 1 213 ? 11.398 -23.647 3.445 1.00 72.12 213 PRO A CA 1
ATOM 1642 C C . PRO A 1 213 ? 12.056 -22.790 2.353 1.00 72.12 213 PRO A C 1
ATOM 1644 O O . PRO A 1 213 ? 12.726 -21.811 2.674 1.00 72.12 213 PRO A O 1
ATOM 1647 N N . TYR A 1 214 ? 11.901 -23.161 1.080 1.00 67.19 214 TYR A N 1
ATOM 1648 C CA . TYR A 1 214 ? 12.462 -22.439 -0.065 1.00 67.19 214 TYR A CA 1
ATOM 1649 C C . TYR A 1 214 ? 11.457 -21.484 -0.717 1.00 67.19 214 TYR A C 1
ATOM 1651 O O . TYR A 1 214 ? 11.846 -20.642 -1.526 1.00 67.19 214 TYR A O 1
ATOM 1659 N N . LEU A 1 215 ? 10.176 -21.584 -0.354 1.00 68.06 215 LEU A N 1
ATOM 1660 C CA . LEU A 1 215 ? 9.141 -20.680 -0.827 1.00 68.06 215 LEU A CA 1
ATOM 1661 C C . LEU A 1 215 ? 9.113 -19.431 0.051 1.00 68.06 215 LEU A C 1
ATOM 1663 O O . LEU A 1 215 ? 8.766 -19.456 1.227 1.00 68.06 215 LEU A O 1
ATOM 1667 N N . THR A 1 216 ? 9.480 -18.307 -0.547 1.00 73.31 216 THR A N 1
ATOM 1668 C CA . THR A 1 216 ? 9.299 -16.976 0.043 1.00 73.31 216 THR A CA 1
ATOM 1669 C C . THR A 1 216 ? 8.000 -16.343 -0.450 1.00 73.31 216 THR A C 1
ATOM 1671 O O . THR A 1 216 ? 7.480 -16.733 -1.498 1.00 73.31 216 THR A O 1
ATOM 1674 N N . ARG A 1 217 ? 7.545 -15.272 0.219 1.00 72.88 217 ARG A N 1
ATOM 1675 C CA . ARG A 1 217 ? 6.441 -14.414 -0.258 1.00 72.88 217 ARG A CA 1
ATOM 1676 C C . ARG A 1 217 ? 6.599 -13.96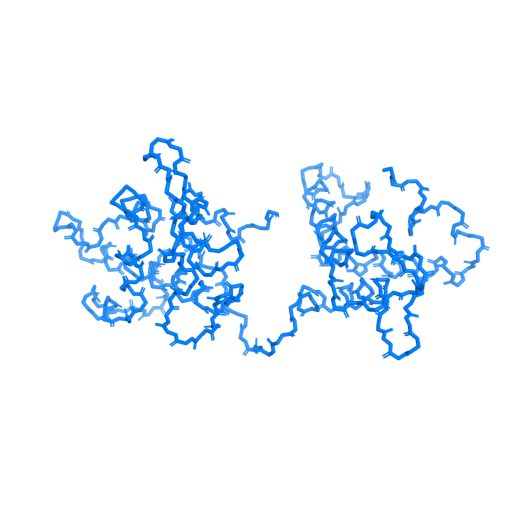4 -1.712 1.00 72.88 217 ARG A C 1
ATOM 1678 O O . ARG A 1 217 ? 5.631 -13.581 -2.367 1.00 72.88 217 ARG A O 1
ATOM 1685 N N . GLU A 1 218 ? 7.832 -13.962 -2.222 1.00 75.00 218 GLU A N 1
ATOM 1686 C CA . GLU A 1 218 ? 8.122 -13.571 -3.593 1.00 75.00 218 GLU A CA 1
ATOM 1687 C C . GLU A 1 218 ? 7.531 -14.524 -4.633 1.00 75.00 218 GLU A C 1
ATOM 1689 O O . GLU A 1 218 ? 7.128 -14.080 -5.701 1.00 75.00 218 GLU A O 1
ATOM 1694 N N . HIS A 1 219 ? 7.337 -15.788 -4.279 1.00 78.75 219 HIS A N 1
ATOM 1695 C CA . HIS A 1 219 ? 6.824 -16.806 -5.192 1.00 78.75 219 HIS A CA 1
ATOM 1696 C C . HIS A 1 219 ? 5.297 -16.798 -5.328 1.00 78.75 219 HIS A C 1
ATOM 1698 O O . HIS A 1 219 ? 4.773 -17.364 -6.280 1.00 78.75 219 HIS A O 1
ATOM 1704 N N . PHE A 1 220 ? 4.581 -16.157 -4.400 1.00 82.88 220 PHE A N 1
ATOM 1705 C CA . PHE A 1 220 ? 3.116 -16.202 -4.335 1.00 82.88 220 PHE A CA 1
ATOM 1706 C C . PHE A 1 220 ? 2.426 -14.987 -4.965 1.00 82.88 220 PHE A C 1
ATOM 1708 O O . PHE A 1 220 ? 1.200 -14.939 -5.019 1.00 82.88 220 PHE A O 1
ATOM 1715 N N . THR A 1 221 ? 3.177 -13.984 -5.431 1.00 83.94 221 THR A N 1
ATOM 1716 C CA . THR A 1 221 ? 2.610 -12.763 -6.034 1.00 83.94 221 THR A CA 1
ATOM 1717 C C . THR A 1 221 ? 3.488 -12.235 -7.170 1.00 83.94 221 THR A C 1
ATOM 1719 O O . THR A 1 221 ? 4.710 -12.374 -7.151 1.00 83.94 221 THR A O 1
ATOM 1722 N N . TYR A 1 222 ? 2.900 -11.590 -8.175 1.00 76.75 222 TYR A N 1
ATOM 1723 C CA . TYR A 1 222 ? 3.676 -10.999 -9.266 1.00 76.75 222 TYR A CA 1
ATOM 1724 C C . TYR A 1 222 ? 4.388 -9.719 -8.798 1.00 76.75 222 TYR A C 1
ATOM 1726 O O . TYR A 1 222 ? 3.764 -8.881 -8.141 1.00 76.75 222 TYR A O 1
ATOM 1734 N N . PRO A 1 223 ? 5.680 -9.508 -9.106 1.00 75.69 223 PRO A N 1
ATOM 1735 C CA . PRO A 1 223 ? 6.360 -8.251 -8.800 1.00 75.69 223 PRO A CA 1
ATOM 1736 C C . PRO A 1 223 ? 5.602 -7.039 -9.364 1.00 75.69 223 PRO A C 1
ATOM 1738 O O . PRO A 1 223 ? 5.263 -7.007 -10.542 1.00 75.69 223 PRO A O 1
ATOM 1741 N N . GLY A 1 224 ? 5.328 -6.036 -8.524 1.00 72.94 224 GLY A N 1
ATOM 1742 C CA . GLY A 1 224 ? 4.584 -4.835 -8.928 1.00 72.94 224 GLY A CA 1
ATOM 1743 C C . GLY A 1 224 ? 3.064 -5.006 -9.060 1.00 72.94 224 GLY A C 1
ATOM 1744 O O . GLY A 1 224 ? 2.409 -4.066 -9.509 1.00 72.94 224 GLY A O 1
ATOM 1745 N N . SER A 1 225 ? 2.509 -6.157 -8.669 1.00 83.81 225 SER A N 1
ATOM 1746 C CA . SER A 1 225 ? 1.061 -6.361 -8.513 1.00 83.81 225 SER A CA 1
ATOM 1747 C C . SER A 1 225 ? 0.508 -5.702 -7.249 1.00 83.81 225 SER A C 1
ATOM 1749 O O . SER A 1 225 ? 1.242 -5.288 -6.344 1.00 83.81 225 SER A O 1
ATOM 1751 N N . GLU A 1 226 ? -0.809 -5.603 -7.165 1.00 86.62 226 GLU A N 1
ATOM 1752 C CA . GLU A 1 226 ? -1.525 -5.203 -5.954 1.00 86.62 226 GLU A CA 1
ATOM 1753 C C . GLU A 1 226 ? -1.302 -6.204 -4.817 1.00 86.62 226 GLU A C 1
ATOM 1755 O O . GLU A 1 226 ? -0.931 -5.802 -3.712 1.00 86.62 226 GLU A O 1
ATOM 1760 N N . ALA A 1 227 ? -1.391 -7.505 -5.105 1.00 93.44 227 ALA A N 1
ATOM 1761 C CA . ALA A 1 227 ? -1.122 -8.567 -4.143 1.00 93.44 227 ALA A CA 1
ATOM 1762 C C . ALA A 1 227 ? 0.301 -8.479 -3.562 1.00 93.44 227 ALA A C 1
ATOM 1764 O O . ALA A 1 227 ? 0.490 -8.592 -2.347 1.00 93.44 227 ALA A O 1
ATOM 1765 N N . ARG A 1 228 ? 1.310 -8.182 -4.397 1.00 89.69 228 ARG A N 1
ATOM 1766 C CA . ARG A 1 228 ? 2.685 -7.925 -3.933 1.00 89.69 228 ARG A CA 1
ATOM 1767 C C . ARG A 1 228 ? 2.738 -6.756 -2.958 1.00 89.69 228 ARG A C 1
ATOM 1769 O O . ARG A 1 228 ? 3.383 -6.872 -1.922 1.00 89.69 228 ARG A O 1
ATOM 1776 N N . ARG A 1 229 ? 2.071 -5.640 -3.268 1.00 89.19 229 ARG A N 1
ATOM 1777 C CA . ARG A 1 229 ? 2.053 -4.457 -2.391 1.00 89.19 229 ARG A CA 1
ATOM 1778 C C . ARG A 1 229 ? 1.346 -4.736 -1.068 1.00 89.19 229 ARG A C 1
ATOM 1780 O O . ARG A 1 229 ? 1.785 -4.211 -0.048 1.00 89.19 229 ARG A O 1
ATOM 1787 N N . LEU A 1 230 ? 0.297 -5.559 -1.069 1.00 95.19 230 LEU A N 1
ATOM 1788 C CA . LEU A 1 230 ? -0.388 -5.984 0.151 1.00 95.19 230 LEU A CA 1
ATOM 1789 C C . LEU A 1 230 ? 0.522 -6.852 1.035 1.00 95.19 230 LEU A C 1
ATOM 1791 O O . LEU A 1 230 ? 0.666 -6.567 2.225 1.00 95.19 230 LEU A O 1
ATOM 1795 N N . SER A 1 231 ? 1.197 -7.847 0.453 1.00 89.44 231 SER A N 1
ATOM 1796 C CA . SER A 1 231 ? 2.181 -8.679 1.168 1.00 89.44 231 SER A CA 1
ATOM 1797 C C . SER A 1 231 ? 3.382 -7.853 1.659 1.00 89.44 231 SER A C 1
ATOM 1799 O O . SER A 1 231 ? 3.803 -7.968 2.811 1.00 89.44 231 SER A O 1
ATOM 1801 N N . ASP A 1 232 ? 3.885 -6.913 0.854 1.00 85.06 232 ASP A N 1
ATOM 1802 C CA . ASP A 1 232 ? 4.953 -6.009 1.284 1.00 85.06 232 ASP A CA 1
ATOM 1803 C C . ASP A 1 232 ? 4.493 -5.047 2.392 1.00 85.06 232 ASP A C 1
ATOM 1805 O O . ASP A 1 232 ? 5.264 -4.784 3.317 1.00 85.06 232 ASP A O 1
ATOM 1809 N N . PHE A 1 233 ? 3.244 -4.563 2.363 1.00 90.19 233 PHE A N 1
ATOM 1810 C CA . PHE A 1 233 ? 2.677 -3.790 3.470 1.00 90.19 233 PHE A CA 1
ATOM 1811 C C . PHE A 1 233 ? 2.650 -4.619 4.752 1.00 90.19 233 PHE A C 1
ATOM 1813 O O . PHE A 1 233 ? 3.072 -4.119 5.786 1.00 90.19 233 PHE A O 1
ATOM 1820 N N . ALA A 1 234 ? 2.222 -5.882 4.709 1.00 90.88 234 ALA A N 1
ATOM 1821 C CA . ALA A 1 234 ? 2.249 -6.751 5.887 1.00 90.88 234 ALA A CA 1
ATOM 1822 C C . ALA A 1 234 ? 3.670 -6.926 6.463 1.00 90.88 234 ALA A C 1
ATOM 1824 O O . ALA A 1 234 ? 3.826 -7.156 7.661 1.00 90.88 234 ALA A O 1
ATOM 1825 N N . TYR A 1 235 ? 4.707 -6.761 5.635 1.00 82.50 235 TYR A N 1
ATOM 1826 C CA . TYR A 1 235 ? 6.102 -6.882 6.050 1.00 82.50 235 TYR A CA 1
ATOM 1827 C C . TYR A 1 235 ? 6.741 -5.578 6.558 1.00 82.50 235 TYR A C 1
ATOM 1829 O O . TYR A 1 235 ? 7.452 -5.602 7.561 1.00 82.50 235 TYR A O 1
ATOM 1837 N N . VAL A 1 236 ? 6.537 -4.442 5.877 1.00 78.88 236 VAL A N 1
ATOM 1838 C CA . VAL A 1 236 ? 7.193 -3.158 6.228 1.00 78.88 236 VAL A CA 1
ATOM 1839 C C . VAL A 1 236 ? 6.230 -2.041 6.640 1.00 78.88 236 VAL A C 1
ATOM 1841 O O . VAL A 1 236 ? 6.663 -0.936 6.971 1.00 78.88 236 VAL A O 1
ATOM 1844 N N . GLY A 1 237 ? 4.925 -2.289 6.611 1.00 81.50 237 GLY A N 1
ATOM 1845 C CA . GLY A 1 237 ? 3.892 -1.300 6.894 1.00 81.50 237 GLY A CA 1
ATOM 1846 C C . GLY A 1 237 ? 3.874 -0.142 5.910 1.00 81.50 237 GLY A C 1
ATOM 1847 O O . GLY A 1 237 ? 4.187 -0.281 4.729 1.00 81.50 237 GLY A O 1
ATOM 1848 N N . TYR A 1 238 ? 3.531 1.042 6.416 1.00 77.69 238 TYR A N 1
ATOM 1849 C CA . TYR A 1 238 ? 3.407 2.270 5.624 1.00 77.69 238 TYR A CA 1
ATOM 1850 C C . TYR A 1 238 ? 4.690 2.676 4.884 1.00 77.69 238 TYR A C 1
ATOM 1852 O O . TYR A 1 238 ? 4.612 3.415 3.899 1.00 77.69 238 TYR A O 1
ATOM 1860 N N . ALA A 1 239 ? 5.849 2.152 5.298 1.00 77.38 239 ALA A N 1
ATOM 1861 C CA . ALA A 1 239 ? 7.109 2.335 4.588 1.00 77.38 239 ALA A CA 1
ATOM 1862 C C . ALA A 1 239 ? 7.076 1.753 3.162 1.00 77.38 239 ALA A C 1
ATOM 1864 O O . ALA A 1 239 ? 7.832 2.207 2.309 1.00 77.38 239 ALA A O 1
ATOM 1865 N N . VAL A 1 240 ? 6.170 0.813 2.857 1.00 73.94 240 VAL A N 1
ATOM 1866 C CA . VAL A 1 240 ? 5.984 0.299 1.488 1.00 73.94 240 VAL A CA 1
ATOM 1867 C C . VAL A 1 240 ? 5.503 1.393 0.528 1.00 73.94 240 VAL A C 1
ATOM 1869 O O . VAL A 1 240 ? 5.807 1.371 -0.662 1.00 73.94 240 VAL A O 1
ATOM 1872 N N . PHE A 1 241 ? 4.773 2.383 1.050 1.00 70.69 241 PHE A N 1
ATOM 1873 C CA . PHE A 1 241 ? 4.265 3.511 0.274 1.00 70.69 241 PHE A CA 1
ATOM 1874 C C . PHE A 1 241 ? 5.211 4.706 0.307 1.00 70.69 241 PHE A C 1
AT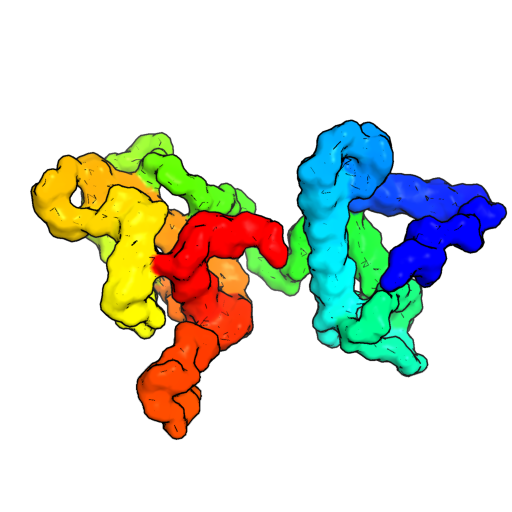OM 1876 O O . PHE A 1 241 ? 5.066 5.641 -0.490 1.00 70.69 241 PHE A O 1
ATOM 1883 N N . GLU A 1 242 ? 6.171 4.709 1.230 1.00 63.28 242 GLU A N 1
ATOM 1884 C CA . GLU A 1 242 ? 7.292 5.632 1.210 1.00 63.28 242 GLU A CA 1
ATOM 1885 C C . GLU A 1 242 ? 8.153 5.320 -0.009 1.00 63.28 242 GLU A C 1
ATOM 1887 O O . GLU A 1 242 ? 8.386 4.165 -0.346 1.00 63.28 242 GLU A O 1
ATOM 1892 N N . LYS A 1 243 ? 8.556 6.358 -0.753 1.00 48.44 243 LYS A N 1
ATOM 1893 C CA . LYS A 1 243 ? 9.323 6.162 -1.985 1.00 48.44 243 LYS A CA 1
ATOM 1894 C C . LYS A 1 243 ? 10.631 5.456 -1.635 1.00 48.44 243 LYS A C 1
ATOM 1896 O O . LYS A 1 243 ? 11.560 6.115 -1.175 1.00 48.44 243 LYS A O 1
ATOM 1901 N N . ARG A 1 244 ? 10.653 4.142 -1.871 1.00 34.59 244 ARG A N 1
ATOM 1902 C CA . ARG A 1 244 ? 11.851 3.328 -2.010 1.00 34.59 244 ARG A CA 1
ATOM 1903 C C . ARG A 1 244 ? 12.404 3.604 -3.365 1.00 34.59 244 ARG A C 1
ATOM 1905 O O . ARG A 1 244 ? 12.211 2.787 -4.275 1.00 34.59 244 ARG A O 1
#

Foldseek 3Di:
DPAPALPHPVQVPDPVSVVVSVLLLVLLCVAQNQLDVVPVDPVRNVSSVVSVVVLLLLLLQDPQFADPPPRDRRPPYFDPDGPVPGAGSVNLSSCCSNPNPVSSDDDDDPDPDDQLDLDFADPPDPDFLVRLCVQLLVVLLVVQDDPLLSQLLLVLSQHQLPPPVDDRRSSRRSSRSVSSNSLVLLQQAFDQHDRPPSYQGFFDPDFPPDPPVPDDSPRGGDVGGSSNLSSVCSVVNSCSVVDD

Secondary structure (DSSP, 8-state):
-TTSSTT-GGGGGSHHHHHHHHHHHHHHHHHH---STTS--HHHHHHHHHHHHHHHHHHHT-TTS-B-TT--TTSSS--S-BPTTS--HHHHHHHHHHHGGGGG--S-----PPPPPSS-SPTT----HHHHTTSGGGGHHHHH--HHHHHHHHHHTTS-TT-TTS-HHHHHHHHHHHHHHHHHHHTT-BTTB-TTSSS---B-SS--S--GGG--GGGGB-TTSHHHHHHHHHHHGGGGTS--

pLDDT: mean 70.43, std 15.9, range [31.12, 96.0]

Radius of gyration: 21.98 Å; chains: 1; bounding box: 52×57×59 Å

Sequence (244 aa):
MLGTGIMSRAFGWNPQRRQRQTRLITHLKRQVGDFTAANPDPVSRANAMYRLARVIHHIDNDPCLRRVKGSYPGDGHLDVQGMKGFASEVDRLTQFAEQGYRVLGEGNRGVIWPRPAPHGRAAGDRRLVQAITVNPLFKALDDVLDGNERLAFKVLVGGDWNDPRLPADVRAASAAKAEHVLEFIDQQGGAHSTASNGEIDGKVEDVPDLPAPYLTREHFTYPGSEARRLSDFAYVGYAVFEKR